Protein AF-0000000083864536 (afdb_homodimer)

pLDDT: mean 90.11, std 15.47, range [42.53, 98.94]

Solvent-accessible surface area (backbone atoms only — not comparable to full-atom values): 17588 Å² total; per-residue (Å²): 136,84,81,78,77,77,78,78,74,78,75,73,72,77,71,71,77,76,77,78,87,37,33,77,94,36,55,94,78,23,32,42,58,96,80,23,36,34,32,80,39,76,70,64,29,28,52,49,56,42,34,52,53,21,28,75,71,72,20,19,24,29,75,60,72,42,70,69,51,45,51,42,54,44,50,54,48,46,72,76,32,80,86,54,62,54,29,39,39,20,41,31,20,77,78,34,84,88,52,67,41,31,48,49,30,54,74,78,86,42,86,57,57,30,92,83,40,70,62,35,66,94,74,59,25,35,26,30,26,24,28,50,94,61,78,39,25,29,38,42,32,54,44,78,50,65,30,22,34,34,28,23,39,62,74,62,54,125,135,84,82,77,79,78,77,77,74,80,76,73,69,78,71,70,76,76,77,77,86,38,33,76,94,37,55,93,76,24,33,41,58,97,81,23,37,34,32,80,40,76,68,62,30,28,52,48,57,42,32,52,52,22,30,74,70,71,20,18,24,31,75,58,73,42,71,69,52,47,49,42,53,44,51,54,45,48,74,77,40,78,62,82,43,55,27,39,39,18,40,30,20,77,77,35,85,90,51,67,41,30,47,49,29,53,74,79,86,41,86,60,57,30,91,82,38,71,62,35,68,93,74,59,25,34,25,31,28,23,31,52,82,60,77,40,25,28,38,45,32,53,44,76,50,64,31,22,34,34,27,23,38,62,75,65,54,128

Foldseek 3Di:
DDPPPPPPPPPPPPPPPDQDWDQPPHDPQWTDDPHKTKHWFFWWAFQVVQQVVLVVVQWGFDDDADPSSLSNVLSVCCVVDVPDFKAFGQWWQVVHPPDIAGNLGDDDDDAFADVCPPPCVVVAFTTWIFTNVRVGHIYTGHRHGIGIYMIMHPDPPD/DPPPPPPPPPPPPPPPPDQDWDQPPHDPQWTDDPHKTKHWFFWWAFQVVQQVVLVVVQWGFDDDADPSSLSNVLSVCCVVDVDFFKAFGQWWQVVHPPDIAGNLGDDDDDAFADPPPPPCVVVAFTTWIFTNVRVGHIYTGHRHGIGIYMIMHDDPDD

Sequence (316 aa):
MLLFLFLFGLLLSAVFPSVKLQHGNCTNSEHSFNGRCYKYVATAMTWADAELHCVSEGTNLVSIHSLKEQNFVKALVKKFNQAERHIWIGLSDTHKQGRWMWSDGSAVYFVFWNVGEPNNAGGNEHCVHGTLSLDMKWNDLLCSQTFAFVCASHPICPMLLFLFLFGLLLSAVFPSVKLQHGNCTNSEHSFNGRCYKYVATAMTWADAELHCVSEGTNLVSIHSLKEQNFVKALVKKFNQAERHIWIGLSDTHKQGRWMWSDGSAVYFVFWNVGEPNNAGGNEHCVHGTLSLDMKWNDLLCSQTFAFVCASHPICP

Organism: Monopterus albus (NCBI:txid43700)

Radius of gyration: 24.87 Å; Cα contacts (8 Å, |Δi|>4): 608; chains: 2; bounding box: 43×69×126 Å

InterPro domains:
  IPR001304 C-type lectin-like [PF00059] (44-152)
  IPR001304 C-type lectin-like [PS50041] (33-152)
  IPR001304 C-type lectin-like [SM00034] (26-152)
  IPR016186 C-type lectin-like/link domain superfamily [G3DSA:3.10.100.10] (16-153)
  IPR016187 C-type lectin fold [SSF56436] (5-155)
  IPR050111 C-type lectin and snaclec domain-containing protein [PTHR22803] (31-151)

Secondary structure (DSSP, 8-state):
---------------------B-TTS-TT-EEETTEEEEEEEEEE-HHHHHHHHHHTT-EEPP--SHHHHHHHHHHHHHH-SS--EEEEEEE-SSSTT--EETTS-------BPTT----GGG---EEEEEGGGTTEEEEE-TTS-EEEEEEPPP---/---------------------B-TTS-TT-EEETTEEEEEEEEEE-HHHHHHHHHHTT-EEPP--SHHHHHHHHHHHHHH--S--EEEEEEE-SSSTT--EETTS-------BPTT----GGG---EEEEEGGGTTEEEEE-TTS-EEEEEEPPP---

Structure (mmCIF, N/CA/C/O backbone):
data_AF-0000000083864536-model_v1
#
loop_
_entity.id
_entity.type
_entity.pdbx_description
1 polymer 'C-type lectin domain-containing protein'
#
loop_
_atom_site.group_PDB
_atom_site.id
_atom_site.type_symbol
_atom_site.label_atom_id
_atom_site.label_alt_id
_atom_site.label_comp_id
_atom_site.label_asym_id
_atom_site.label_entity_id
_atom_site.label_seq_id
_atom_site.pdbx_PDB_ins_code
_atom_site.Cartn_x
_atom_site.Cartn_y
_atom_site.Cartn_z
_atom_site.occupancy
_atom_site.B_iso_or_equiv
_atom_site.auth_seq_id
_atom_site.auth_comp_id
_atom_site.auth_asym_id
_atom_site.auth_atom_id
_atom_site.pdbx_PDB_model_num
ATOM 1 N N . MET A 1 1 ? 13.242 35.094 63.719 1 45.34 1 MET A N 1
ATOM 2 C CA . MET A 1 1 ? 13.195 35.438 62.312 1 45.34 1 MET A CA 1
ATOM 3 C C . MET A 1 1 ? 13.539 34.25 61.438 1 45.34 1 MET A C 1
ATOM 5 O O . MET A 1 1 ? 14.695 33.812 61.375 1 45.34 1 MET A O 1
ATOM 9 N N . LEU A 1 2 ? 12.578 33.25 61.281 1 53.59 2 LEU A N 1
ATOM 10 C CA . LEU A 1 2 ? 12.672 32.031 60.5 1 53.59 2 LEU A CA 1
ATOM 11 C C . LEU A 1 2 ? 12.766 32.344 59 1 53.59 2 LEU A C 1
ATOM 13 O O . LEU A 1 2 ? 11.914 33.062 58.469 1 53.59 2 LEU A O 1
ATOM 17 N N . LEU A 1 3 ? 13.953 32.312 58.438 1 52.06 3 LEU A N 1
ATOM 18 C CA . LEU A 1 3 ? 14.25 32.438 57 1 52.06 3 LEU A CA 1
ATOM 19 C C . LEU A 1 3 ? 13.547 31.359 56.188 1 52.06 3 LEU A C 1
ATOM 21 O O . LEU A 1 3 ? 13.836 30.172 56.344 1 52.06 3 LEU A O 1
ATOM 25 N N . PHE A 1 4 ? 12.281 31.594 55.781 1 56.53 4 PHE A N 1
ATOM 26 C CA . PHE A 1 4 ? 11.633 30.719 54.812 1 56.53 4 PHE A CA 1
ATOM 27 C C . PHE A 1 4 ? 12.367 30.75 53.469 1 56.53 4 PHE A C 1
ATOM 29 O O . PHE A 1 4 ? 12.445 31.797 52.844 1 56.53 4 PHE A O 1
ATOM 36 N N . LEU A 1 5 ? 13.273 29.844 53.188 1 54.34 5 LEU A N 1
ATOM 37 C CA . LEU A 1 5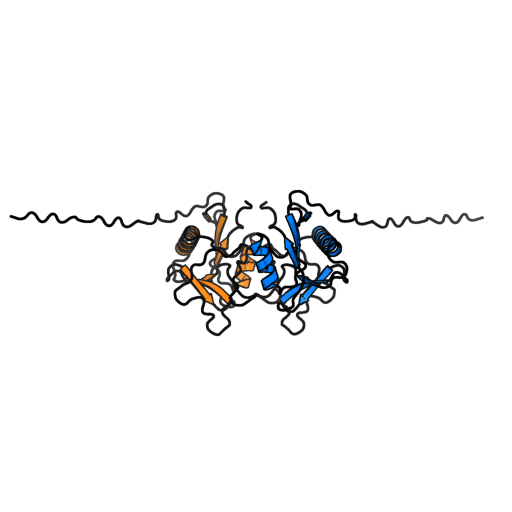 ? 13.898 29.641 51.906 1 54.34 5 LEU A CA 1
ATOM 38 C C . LEU A 1 5 ? 12.867 29.188 50.875 1 54.34 5 LEU A C 1
ATOM 40 O O . LEU A 1 5 ? 12.258 28.125 51.031 1 54.34 5 LEU A O 1
ATOM 44 N N . PHE A 1 6 ? 12.234 30.141 50.188 1 56 6 PHE A N 1
ATOM 45 C CA . PHE A 1 6 ? 11.422 29.781 49.031 1 56 6 PHE A CA 1
ATOM 46 C C . PHE A 1 6 ? 12.281 29.141 47.969 1 56 6 PHE A C 1
ATOM 48 O O . PHE A 1 6 ? 13.164 29.797 47.375 1 56 6 PHE A O 1
ATOM 55 N N . LEU A 1 7 ? 12.367 27.844 47.875 1 54.44 7 LEU A N 1
ATOM 56 C CA . LEU A 1 7 ? 12.961 27.141 46.75 1 54.44 7 LEU A CA 1
ATOM 57 C C . LEU A 1 7 ? 12.148 27.359 45.469 1 54.44 7 LEU A C 1
ATOM 59 O O . LEU A 1 7 ? 10.992 26.938 45.406 1 54.44 7 LEU A O 1
ATOM 63 N N . PHE A 1 8 ? 12.453 28.391 44.719 1 54.78 8 PHE A N 1
ATOM 64 C CA . PHE A 1 8 ? 11.898 28.516 43.375 1 54.78 8 PHE A CA 1
ATOM 65 C C . PHE A 1 8 ? 12.258 27.297 42.531 1 54.78 8 PHE A C 1
ATOM 67 O O . PHE A 1 8 ? 13.43 27.094 42.188 1 54.78 8 PHE A O 1
ATOM 74 N N . GLY A 1 9 ? 11.492 26.25 42.531 1 52.25 9 GLY A N 1
ATOM 75 C CA . GLY A 1 9 ? 11.695 25.188 41.562 1 52.25 9 GLY A CA 1
ATOM 76 C C . GLY A 1 9 ? 11.672 25.656 40.125 1 52.25 9 GLY A C 1
ATOM 77 O O . GLY A 1 9 ? 10.68 26.25 39.688 1 52.25 9 GLY A O 1
ATOM 78 N N . LEU A 1 10 ? 12.773 25.891 39.5 1 52.62 10 LEU A N 1
ATOM 79 C CA . LEU A 1 10 ? 12.906 26.109 38.062 1 52.62 10 LEU A CA 1
ATOM 80 C C . LEU A 1 10 ? 12.188 25.016 37.25 1 52.62 10 LEU A C 1
ATOM 82 O O . LEU A 1 10 ? 12.609 23.859 37.281 1 52.62 10 LEU A O 1
ATOM 86 N N . LEU A 1 11 ? 10.875 25.156 37 1 53.28 11 LEU A N 1
ATOM 87 C CA . LEU A 1 11 ? 10.258 24.281 36 1 53.28 11 LEU A CA 1
ATOM 88 C C . LEU A 1 11 ? 10.922 24.453 34.656 1 53.28 11 LEU A C 1
ATOM 90 O O . LEU A 1 11 ? 10.828 25.5 34.031 1 53.28 11 LEU A O 1
ATOM 94 N N . LEU A 1 12 ? 12.023 23.797 34.375 1 52.44 12 LEU A N 1
ATOM 95 C CA . LEU A 1 12 ? 12.555 23.688 33.031 1 52.44 12 LEU A CA 1
ATOM 96 C C . LEU A 1 12 ? 11.469 23.203 32.062 1 52.44 12 LEU A C 1
ATOM 98 O O . LEU A 1 12 ? 11.07 22.047 32.125 1 52.44 12 LEU A O 1
ATOM 102 N N . SER A 1 13 ? 10.625 24.078 31.641 1 51.72 13 SER A N 1
ATOM 103 C CA . SER A 1 13 ? 9.828 23.656 30.484 1 51.72 13 SER A CA 1
ATOM 104 C C . SER A 1 13 ? 10.703 23.094 29.375 1 51.72 13 SER A C 1
ATOM 106 O O . SER A 1 13 ? 11.633 23.766 28.906 1 51.72 13 SER A O 1
ATOM 108 N N . ALA A 1 14 ? 10.828 21.812 29.281 1 53.25 14 ALA A N 1
ATOM 109 C CA . ALA A 1 14 ? 11.461 21.234 28.109 1 53.25 14 ALA A CA 1
ATOM 110 C C . ALA A 1 14 ? 10.961 21.891 26.828 1 53.25 14 ALA A C 1
ATOM 112 O O . ALA A 1 14 ? 9.82 21.688 26.422 1 53.25 14 ALA A O 1
ATOM 113 N N . VAL A 1 15 ? 11.422 23.062 26.453 1 52.16 15 VAL A N 1
ATOM 114 C CA . VAL A 1 15 ? 11.148 23.547 25.109 1 52.16 15 VAL A CA 1
ATOM 115 C C . VAL A 1 15 ? 11.453 22.438 24.094 1 52.16 15 VAL A C 1
ATOM 117 O O . VAL A 1 15 ? 12.594 21.984 24 1 52.16 15 VAL A O 1
ATOM 120 N N . PHE A 1 16 ? 10.516 21.656 23.75 1 56.22 16 PHE A N 1
ATOM 121 C CA . PHE A 1 16 ? 10.773 20.766 22.625 1 56.22 16 PHE A CA 1
ATOM 122 C C . PHE A 1 16 ? 11.328 21.531 21.438 1 56.22 16 PHE A C 1
ATOM 124 O O . PHE A 1 16 ? 10.805 22.594 21.078 1 56.22 16 PHE A O 1
ATOM 131 N N . PRO A 1 17 ? 12.578 21.281 21.109 1 57.38 17 PRO A N 1
ATOM 132 C CA . PRO A 1 17 ? 13.18 22.031 20.016 1 57.38 17 PRO A CA 1
ATOM 133 C C . PRO A 1 17 ? 12.266 22.125 18.797 1 57.38 17 PRO A C 1
ATOM 135 O O . PRO A 1 17 ? 11.547 21.172 18.469 1 57.38 17 PRO A O 1
ATOM 138 N N . SER A 1 18 ? 11.961 23.328 18.375 1 73.38 18 SER A N 1
ATOM 139 C CA . SER A 1 18 ? 11.234 23.656 17.141 1 73.38 18 SER A CA 1
ATOM 140 C C . SER A 1 18 ? 11.789 22.875 15.953 1 73.38 18 SER A C 1
ATOM 142 O O . SER A 1 18 ? 13.008 22.734 15.82 1 73.38 18 SER A O 1
ATOM 144 N N . VAL A 1 19 ? 10.945 21.984 15.336 1 82.06 19 VAL A N 1
ATOM 145 C CA . VAL A 1 19 ? 11.328 21.219 14.156 1 82.06 19 VAL A CA 1
ATOM 146 C C . VAL A 1 19 ? 11.797 22.172 13.055 1 82.06 19 VAL A C 1
ATOM 148 O O . VAL A 1 19 ? 11.078 23.094 12.68 1 82.06 19 VAL A O 1
ATOM 151 N N . LYS A 1 20 ? 13.109 22.266 12.773 1 83.62 20 LYS A N 1
ATOM 152 C CA . LYS A 1 20 ? 13.633 23.062 11.672 1 83.62 20 LYS A CA 1
ATOM 153 C C . LYS A 1 20 ? 13.305 22.406 10.328 1 83.62 20 LYS A C 1
ATOM 155 O O . LYS A 1 20 ? 13.672 21.25 10.086 1 83.62 20 LYS A O 1
ATOM 160 N N . LEU A 1 21 ? 12.555 23.109 9.516 1 92.88 21 LEU A N 1
ATOM 161 C CA . LEU A 1 21 ? 12.242 22.641 8.164 1 92.88 21 LEU A CA 1
ATOM 162 C C . LEU A 1 21 ? 13.375 22.984 7.203 1 92.88 21 LEU A C 1
ATOM 164 O O . LEU A 1 21 ? 13.773 24.156 7.094 1 92.88 21 LEU A O 1
ATOM 168 N N . GLN A 1 22 ? 13.953 21.938 6.625 1 93.75 22 GLN A N 1
ATOM 169 C CA . GLN A 1 22 ? 15.047 22.125 5.676 1 93.75 22 GLN A CA 1
ATOM 170 C C . GLN A 1 22 ? 14.812 21.312 4.406 1 93.75 22 GLN A C 1
ATOM 172 O O . GLN A 1 22 ? 14.141 20.281 4.438 1 93.75 22 GLN A O 1
ATOM 177 N N . HIS A 1 23 ? 15.383 21.828 3.336 1 93.81 23 HIS A N 1
ATOM 178 C CA . HIS A 1 23 ? 15.219 21.125 2.072 1 93.81 23 HIS A CA 1
ATOM 179 C C . HIS A 1 23 ? 16.219 19.984 1.947 1 93.81 23 HIS A C 1
ATOM 181 O O . HIS A 1 23 ? 15.906 18.938 1.353 1 93.81 23 HIS A O 1
ATOM 187 N N . GLY A 1 24 ? 17.391 20.266 2.473 1 92.12 24 GLY A N 1
ATOM 188 C CA . GLY A 1 24 ? 18.406 19.25 2.32 1 92.12 24 GLY A CA 1
ATOM 189 C C . GLY A 1 24 ? 18.625 18.828 0.879 1 92.12 24 GLY A C 1
ATOM 190 O O . GLY A 1 24 ? 18.828 19.672 0.004 1 92.12 24 GLY A O 1
ATOM 191 N N . ASN A 1 25 ? 18.656 17.531 0.613 1 91.5 25 ASN A N 1
ATOM 192 C CA . ASN A 1 25 ? 18.906 17.016 -0.733 1 91.5 25 ASN A CA 1
ATOM 193 C C . ASN A 1 25 ? 17.609 16.875 -1.522 1 91.5 25 ASN A C 1
ATOM 195 O O . ASN A 1 25 ? 17.594 16.312 -2.613 1 91.5 25 ASN A O 1
ATOM 199 N N . CYS A 1 26 ? 16.594 17.375 -0.948 1 96.06 26 CYS A N 1
ATOM 200 C CA . CYS A 1 26 ? 15.305 17.297 -1.613 1 96.06 26 CYS A CA 1
ATOM 201 C C . CYS A 1 26 ? 15.094 18.5 -2.535 1 96.06 26 CYS A C 1
ATOM 203 O O . CYS A 1 26 ? 15.859 19.453 -2.496 1 96.06 26 CYS A O 1
ATOM 205 N N . THR A 1 27 ? 14.102 18.359 -3.396 1 94.69 27 THR A N 1
ATOM 206 C CA . THR A 1 27 ? 13.766 19.484 -4.281 1 94.69 27 THR A CA 1
ATOM 207 C C . THR A 1 27 ? 13.266 20.672 -3.477 1 94.69 27 THR A C 1
ATOM 209 O O . THR A 1 27 ? 12.945 20.547 -2.293 1 94.69 27 THR A O 1
ATOM 212 N N . ASN A 1 28 ? 13.07 21.766 -4.148 1 93.31 28 ASN A N 1
ATOM 213 C CA . ASN A 1 28 ? 12.68 23.016 -3.48 1 93.31 28 ASN A CA 1
ATOM 214 C C . ASN A 1 28 ? 11.25 22.938 -2.953 1 93.31 28 ASN A C 1
ATOM 216 O O . ASN A 1 28 ? 10.875 23.703 -2.057 1 93.31 28 ASN A O 1
ATOM 220 N N . SER A 1 29 ? 10.523 22.031 -3.486 1 94.38 29 SER A N 1
ATOM 221 C CA . SER A 1 29 ? 9.133 21.938 -3.053 1 94.38 29 SER A CA 1
ATOM 222 C C . SER A 1 29 ? 8.984 20.922 -1.926 1 94.38 29 SER A C 1
ATOM 224 O O . SER A 1 29 ? 7.879 20.703 -1.416 1 94.38 29 SER A O 1
ATOM 226 N N . GLU A 1 30 ? 10.086 20.344 -1.53 1 96.94 30 GLU A N 1
ATOM 227 C CA . GLU A 1 30 ? 10.055 19.297 -0.52 1 96.94 30 GLU A CA 1
ATOM 228 C C . GLU A 1 30 ? 10.93 19.656 0.68 1 96.94 30 GLU A C 1
ATOM 230 O O . GLU A 1 30 ? 11.797 20.516 0.582 1 96.94 30 GLU A O 1
ATOM 235 N N . HIS A 1 31 ? 10.641 19.016 1.772 1 97.62 31 HIS A N 1
ATOM 236 C CA . HIS A 1 31 ? 11.453 19.141 2.979 1 97.62 31 HIS A CA 1
ATOM 237 C C . HIS A 1 31 ? 11.977 17.781 3.432 1 97.62 31 HIS A C 1
ATOM 239 O O . HIS A 1 31 ? 11.305 16.766 3.262 1 97.62 31 HIS A O 1
ATOM 245 N N . SER A 1 32 ? 13.203 17.906 3.996 1 96.25 32 SER A N 1
ATOM 246 C CA . SER A 1 32 ? 13.914 16.672 4.332 1 96.25 32 SER A CA 1
ATOM 247 C C . SER A 1 32 ? 13.789 16.359 5.82 1 96.25 32 SER A C 1
ATOM 249 O O . SER A 1 32 ? 13.836 17.25 6.66 1 96.25 32 SER A O 1
ATOM 251 N N . PHE A 1 33 ? 13.547 15.023 6.113 1 95.44 33 PHE A N 1
ATOM 252 C CA . PHE A 1 33 ? 13.578 14.508 7.48 1 95.44 33 PHE A CA 1
ATOM 253 C C . PHE A 1 33 ? 14.078 13.07 7.504 1 95.44 33 PHE A C 1
ATOM 255 O O . PHE A 1 33 ? 13.445 12.18 6.93 1 95.44 33 PHE A O 1
ATOM 262 N N . ASN A 1 34 ? 15.172 12.828 8.102 1 92.94 34 ASN A N 1
ATOM 263 C CA . ASN A 1 34 ? 15.758 11.508 8.297 1 92.94 34 ASN A CA 1
ATOM 264 C C . ASN A 1 34 ? 15.867 10.742 6.98 1 92.94 34 ASN A C 1
ATOM 266 O O . ASN A 1 34 ? 15.453 9.586 6.895 1 92.94 34 ASN A O 1
ATOM 270 N N . GLY A 1 35 ? 16.312 11.43 5.969 1 91.75 35 GLY A N 1
ATOM 271 C CA . GLY A 1 35 ? 16.656 10.781 4.711 1 91.75 35 GLY A CA 1
ATOM 272 C C . GLY A 1 35 ? 15.469 10.664 3.766 1 91.75 35 GLY A C 1
ATOM 273 O O . GLY A 1 35 ? 15.586 10.102 2.676 1 91.75 35 GLY A O 1
ATOM 274 N N . ARG A 1 36 ? 14.336 11.164 4.164 1 95.31 36 ARG A N 1
ATOM 275 C CA . ARG A 1 36 ? 13.141 11.156 3.328 1 95.31 36 ARG A CA 1
ATOM 276 C C . ARG A 1 36 ? 12.742 12.57 2.934 1 95.31 36 ARG A C 1
ATOM 278 O O . ARG A 1 36 ? 13.047 13.531 3.645 1 95.31 36 ARG A O 1
ATOM 285 N N . CYS A 1 37 ? 12.094 12.703 1.819 1 97.19 37 CYS A N 1
ATOM 286 C CA . CYS A 1 37 ? 11.578 13.984 1.34 1 97.19 37 CYS A CA 1
ATOM 287 C C . CYS A 1 37 ? 10.062 14.031 1.446 1 97.19 37 CYS A C 1
ATOM 289 O O . CYS A 1 37 ? 9.375 13.07 1.084 1 97.19 37 CYS A O 1
ATOM 291 N N . TYR A 1 38 ? 9.57 15.117 1.934 1 97.88 38 TYR A N 1
ATOM 292 C CA . TYR A 1 38 ? 8.156 15.312 2.225 1 97.88 38 TYR A CA 1
ATOM 293 C C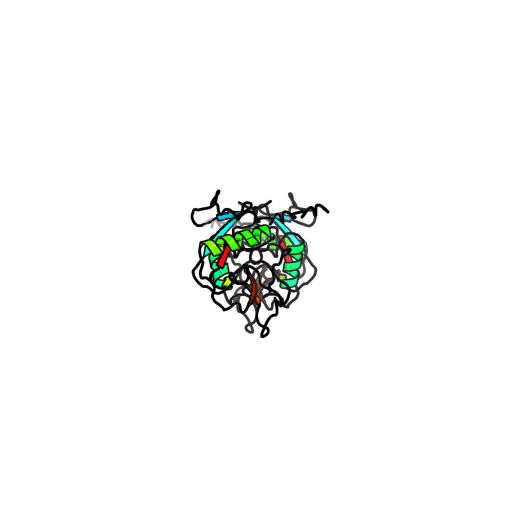 . TYR A 1 38 ? 7.609 16.516 1.473 1 97.88 38 TYR A C 1
ATOM 295 O O . TYR A 1 38 ? 8.281 17.547 1.369 1 97.88 38 TYR A O 1
ATOM 303 N N . LYS A 1 39 ? 6.434 16.375 0.941 1 97.94 39 LYS A N 1
ATOM 304 C CA . LYS A 1 39 ? 5.797 17.453 0.19 1 97.94 39 LYS A CA 1
ATOM 305 C C . LYS A 1 39 ? 4.344 17.641 0.623 1 97.94 39 LYS A C 1
ATOM 307 O O . LYS A 1 39 ? 3.568 16.672 0.643 1 97.94 39 LYS A O 1
ATOM 312 N N . TYR A 1 40 ? 4.023 18.844 0.998 1 96.69 40 TYR A N 1
ATOM 313 C CA . TYR A 1 40 ? 2.635 19.219 1.238 1 96.69 40 TYR A CA 1
ATOM 314 C C . TYR A 1 40 ? 1.926 19.547 -0.068 1 96.69 40 TYR A C 1
ATOM 316 O O . TYR A 1 40 ? 2.459 20.297 -0.902 1 96.69 40 TYR A O 1
ATOM 324 N N . VAL A 1 41 ? 0.771 18.969 -0.252 1 97.25 41 VAL A N 1
ATOM 325 C CA . VAL A 1 41 ? -0.039 19.266 -1.43 1 97.25 41 VAL A CA 1
ATOM 326 C C . VAL A 1 41 ? -1.38 19.859 -0.999 1 97.25 41 VAL A C 1
ATOM 328 O O . VAL A 1 41 ? -2.184 19.188 -0.35 1 97.25 41 VAL A O 1
ATOM 331 N N . ALA A 1 42 ? -1.667 21.031 -1.426 1 95.31 42 ALA A N 1
ATOM 332 C CA . ALA A 1 42 ? -2.809 21.797 -0.941 1 95.31 42 ALA A CA 1
ATOM 333 C C . ALA A 1 42 ? -4.098 21.359 -1.637 1 95.31 42 ALA A C 1
ATOM 335 O O . ALA A 1 42 ? -5.191 21.562 -1.104 1 95.31 42 ALA A O 1
ATOM 336 N N . THR A 1 43 ? -3.967 20.875 -2.891 1 96.5 43 THR A N 1
ATOM 337 C CA . THR A 1 43 ? -5.152 20.5 -3.652 1 96.5 43 THR A CA 1
ATOM 338 C C . THR A 1 43 ? -5.918 19.375 -2.947 1 96.5 43 THR A C 1
ATOM 340 O O . THR A 1 43 ? -5.348 18.344 -2.625 1 96.5 43 THR A O 1
ATOM 343 N N . ALA A 1 44 ? -7.188 19.625 -2.709 1 97.06 44 ALA A N 1
ATOM 344 C CA . ALA A 1 44 ? -8.008 18.625 -2.025 1 97.06 44 ALA A CA 1
ATOM 345 C C . ALA A 1 44 ? -8.352 17.469 -2.955 1 97.06 44 ALA A C 1
ATOM 347 O O . ALA A 1 44 ? -8.82 17.672 -4.074 1 97.06 44 ALA A O 1
ATOM 348 N N . MET A 1 45 ? -8.102 16.266 -2.516 1 98.56 45 MET A N 1
ATOM 349 C CA . MET A 1 45 ? -8.398 15.039 -3.258 1 98.56 45 MET A CA 1
ATOM 350 C C . MET A 1 45 ? -8.945 13.961 -2.33 1 98.56 45 MET A C 1
ATOM 352 O O . MET A 1 45 ? -8.82 14.062 -1.108 1 98.56 45 MET A O 1
ATOM 356 N N . THR A 1 46 ? -9.656 12.953 -2.912 1 98.88 46 THR A N 1
ATOM 357 C CA . THR A 1 46 ? -9.969 11.758 -2.135 1 98.88 46 THR A CA 1
ATOM 358 C C . THR A 1 46 ? -8.688 11.039 -1.706 1 98.88 46 THR A C 1
ATOM 360 O O . THR A 1 46 ? -7.605 11.32 -2.229 1 98.88 46 THR A O 1
ATOM 363 N N . TRP A 1 47 ? -8.836 10.18 -0.79 1 98.94 47 TRP A N 1
ATOM 364 C CA . TRP A 1 47 ? -7.664 9.438 -0.333 1 98.94 47 TRP A CA 1
ATOM 365 C C . TRP A 1 47 ? -6.977 8.734 -1.497 1 98.94 47 TRP A C 1
ATOM 367 O O . TRP A 1 47 ? -5.758 8.82 -1.652 1 98.94 47 TRP A O 1
ATOM 377 N N . ALA A 1 48 ? -7.805 8.023 -2.297 1 98.94 48 ALA A N 1
ATOM 378 C CA . ALA A 1 48 ? -7.254 7.266 -3.418 1 98.94 48 ALA A CA 1
ATOM 379 C C . ALA A 1 48 ? -6.57 8.188 -4.422 1 98.94 48 ALA A C 1
ATOM 381 O O . ALA A 1 48 ? -5.457 7.91 -4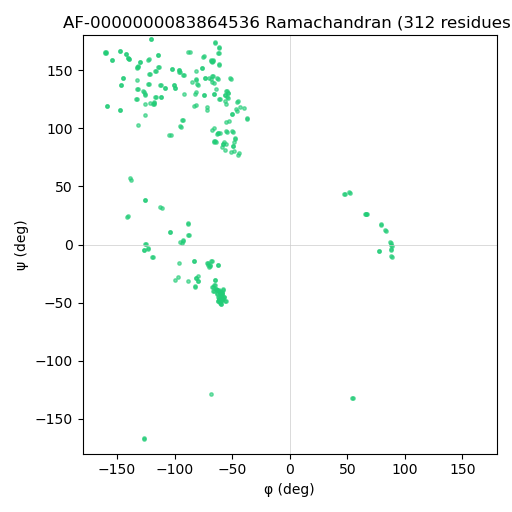.875 1 98.94 48 ALA A O 1
ATOM 382 N N . ASP A 1 49 ? -7.215 9.242 -4.773 1 98.94 49 ASP A N 1
ATOM 383 C CA . ASP A 1 49 ? -6.637 10.18 -5.734 1 98.94 49 ASP A CA 1
ATOM 384 C C . ASP A 1 49 ? -5.363 10.82 -5.18 1 98.94 49 ASP A C 1
ATOM 386 O O . ASP A 1 49 ? -4.422 11.078 -5.926 1 98.94 49 ASP A O 1
ATOM 390 N N . ALA A 1 50 ? -5.375 11.117 -3.889 1 98.94 50 ALA A N 1
ATOM 391 C CA . ALA A 1 50 ? -4.184 11.656 -3.24 1 98.94 50 ALA A CA 1
ATOM 392 C C . ALA A 1 50 ? -3.021 10.672 -3.318 1 98.94 50 ALA A C 1
ATOM 394 O O . ALA A 1 50 ? -1.9 11.047 -3.666 1 98.94 50 ALA A O 1
ATOM 395 N N . GLU A 1 51 ? -3.299 9.406 -2.979 1 98.94 51 GLU A N 1
ATOM 396 C CA . GLU A 1 51 ? -2.26 8.391 -3.09 1 98.94 51 GLU A CA 1
ATOM 397 C C . GLU A 1 51 ? -1.736 8.289 -4.52 1 98.94 51 GLU A C 1
ATOM 399 O O . GLU A 1 51 ? -0.524 8.25 -4.742 1 98.94 51 GLU A O 1
ATOM 404 N N . LEU A 1 52 ? -2.594 8.258 -5.461 1 98.88 52 LEU A N 1
ATOM 405 C CA . LEU A 1 52 ? -2.18 8.117 -6.855 1 98.88 52 LEU A CA 1
ATOM 406 C C . LEU A 1 52 ? -1.394 9.344 -7.316 1 98.88 52 LEU A C 1
ATOM 408 O O . LEU A 1 52 ? -0.475 9.227 -8.133 1 98.88 52 LEU A O 1
ATOM 412 N N . HIS A 1 53 ? -1.78 10.523 -6.805 1 98.88 53 HIS A N 1
ATOM 413 C CA . HIS A 1 53 ? -0.977 11.719 -7.062 1 98.88 53 HIS A CA 1
ATOM 414 C C . HIS A 1 53 ? 0.445 11.547 -6.539 1 98.88 53 HIS A C 1
ATOM 416 O O . HIS A 1 53 ? 1.412 11.781 -7.266 1 98.88 53 HIS A O 1
ATOM 422 N N . CYS A 1 54 ? 0.586 11.148 -5.297 1 98.75 54 CYS A N 1
ATOM 423 C CA . CYS A 1 54 ? 1.906 10.945 -4.711 1 98.75 54 CYS A CA 1
ATOM 424 C C . CYS A 1 54 ? 2.697 9.906 -5.492 1 98.75 54 CYS A C 1
ATOM 426 O O . CYS A 1 54 ? 3.877 10.109 -5.785 1 98.75 54 CYS A O 1
ATOM 428 N N . VAL A 1 55 ? 2.039 8.836 -5.867 1 98.31 55 VAL A N 1
ATOM 429 C CA . VAL A 1 55 ? 2.689 7.77 -6.617 1 98.31 55 VAL A CA 1
ATOM 430 C C . VAL A 1 55 ? 3.201 8.312 -7.949 1 98.31 55 VAL A C 1
ATOM 432 O O . VAL A 1 55 ? 4.289 7.941 -8.398 1 98.31 55 VAL A O 1
ATOM 435 N N . SER A 1 56 ? 2.455 9.164 -8.594 1 98 56 SER A N 1
ATOM 436 C CA . SER A 1 56 ? 2.857 9.742 -9.875 1 98 56 SER A CA 1
ATOM 437 C C . SER A 1 56 ? 4.137 10.562 -9.734 1 98 56 SER A C 1
ATOM 439 O O . SER A 1 56 ? 4.828 10.82 -10.719 1 98 56 SER A O 1
ATOM 441 N N . GLU A 1 57 ? 4.488 10.93 -8.516 1 96.81 57 GLU A N 1
ATOM 442 C CA . GLU A 1 57 ? 5.699 11.695 -8.25 1 96.81 57 GLU A CA 1
ATOM 443 C C . GLU A 1 57 ? 6.793 10.812 -7.652 1 96.81 57 GLU A C 1
ATOM 445 O O . GLU A 1 57 ? 7.789 11.312 -7.133 1 96.81 57 GLU A O 1
ATOM 450 N N . GLY A 1 58 ? 6.613 9.531 -7.656 1 95.12 58 GLY A N 1
ATOM 451 C CA . GLY A 1 58 ? 7.602 8.594 -7.141 1 95.12 58 GLY A CA 1
ATOM 452 C C . GLY A 1 58 ? 7.586 8.492 -5.625 1 95.12 58 GLY A C 1
ATOM 453 O O . GLY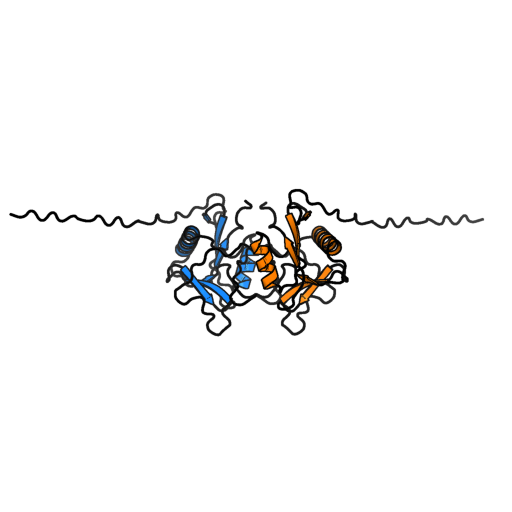 A 1 58 ? 8.594 8.133 -5.012 1 95.12 58 GLY A O 1
ATOM 454 N N . THR A 1 59 ? 6.508 8.945 -5.051 1 97.25 59 THR A N 1
ATOM 455 C CA . THR A 1 59 ? 6.336 8.93 -3.604 1 97.25 59 THR A CA 1
ATOM 456 C C . THR A 1 59 ? 5.023 8.242 -3.225 1 97.25 59 THR A C 1
ATOM 458 O O . THR A 1 59 ? 4.438 7.523 -4.031 1 97.25 59 THR A O 1
ATOM 461 N N . ASN A 1 60 ? 4.574 8.375 -1.958 1 98.38 60 ASN A N 1
ATOM 462 C CA . ASN A 1 60 ? 3.293 7.934 -1.422 1 98.38 60 ASN A CA 1
ATOM 463 C C . ASN A 1 60 ? 2.734 8.922 -0.406 1 98.38 60 ASN A C 1
ATOM 465 O O . ASN A 1 60 ? 3.441 9.836 0.032 1 98.38 60 ASN A O 1
ATOM 469 N N . LEU A 1 61 ? 1.417 8.727 -0.147 1 98.81 61 LEU A N 1
ATOM 470 C CA . LEU A 1 61 ? 0.962 9.391 1.073 1 98.81 61 LEU A CA 1
ATOM 471 C C . LEU A 1 61 ? 1.855 9.023 2.254 1 98.81 61 LEU A C 1
ATOM 473 O O . LEU A 1 61 ? 2.277 7.871 2.385 1 98.81 61 LEU A O 1
ATOM 477 N N . VAL A 1 62 ? 2.088 9.969 3.113 1 98.62 62 VAL A N 1
ATOM 478 C CA . VAL A 1 62 ? 3.131 9.859 4.129 1 98.62 62 VAL A CA 1
ATOM 479 C C . VAL A 1 62 ? 2.771 8.75 5.117 1 98.62 62 VAL A C 1
ATOM 481 O O . VAL A 1 62 ? 1.626 8.656 5.566 1 98.62 62 VAL A O 1
ATOM 484 N N . SER A 1 63 ? 3.719 7.875 5.332 1 98.5 63 SER A N 1
ATOM 485 C CA . SER A 1 63 ? 3.719 7.016 6.512 1 98.5 63 SER A CA 1
ATOM 486 C C . SER A 1 63 ? 4.512 7.641 7.652 1 98.5 63 SER A C 1
ATOM 488 O O . SER A 1 63 ? 5.457 8.398 7.418 1 98.5 63 SER A O 1
ATOM 490 N N . ILE A 1 64 ? 4.086 7.41 8.836 1 98.38 64 ILE A N 1
ATOM 491 C CA . ILE A 1 64 ? 4.691 8.023 10.016 1 98.38 64 ILE A CA 1
ATOM 492 C C . ILE A 1 64 ? 5.098 6.934 11.008 1 98.38 64 ILE A C 1
ATOM 494 O O . ILE A 1 64 ? 4.27 6.113 11.414 1 98.38 64 ILE A O 1
ATOM 498 N N . HIS A 1 65 ? 6.363 7.012 11.445 1 97.5 65 HIS A N 1
ATOM 499 C CA . HIS A 1 65 ? 6.898 5.844 12.141 1 97.5 65 HIS A CA 1
ATOM 500 C C . HIS A 1 65 ? 7.43 6.219 13.523 1 97.5 65 HIS A C 1
ATOM 502 O O . HIS A 1 65 ? 7.961 5.367 14.234 1 97.5 65 HIS A O 1
ATOM 508 N N . SER A 1 66 ? 7.348 7.449 13.898 1 97.62 66 SER A N 1
ATOM 509 C CA . SER A 1 66 ? 7.789 7.898 15.211 1 97.62 66 SER A CA 1
ATOM 510 C C . SER A 1 66 ? 7.152 9.234 15.586 1 97.62 66 SER A C 1
ATOM 512 O O . SER A 1 66 ? 6.574 9.914 14.727 1 97.62 66 SER A O 1
ATOM 514 N N . LEU A 1 67 ? 7.262 9.531 16.891 1 97.81 67 LEU A N 1
ATOM 515 C CA . LEU A 1 67 ? 6.762 10.82 17.359 1 97.81 67 LEU A CA 1
ATOM 516 C C . LEU A 1 67 ? 7.539 11.961 16.719 1 97.81 67 LEU A C 1
ATOM 518 O O . LEU A 1 67 ? 6.965 13 16.391 1 97.81 67 LEU A O 1
ATOM 522 N N . LYS A 1 68 ? 8.836 11.812 16.562 1 97.25 68 LYS A N 1
ATOM 523 C CA . LYS A 1 68 ? 9.648 12.836 15.914 1 97.25 68 LYS A CA 1
ATOM 524 C C . LYS A 1 68 ? 9.172 13.086 14.484 1 97.25 68 LYS A C 1
ATOM 526 O O . LYS A 1 68 ? 9.062 14.242 14.055 1 97.25 68 LYS A O 1
ATOM 531 N N . GLU A 1 69 ? 8.891 12 13.789 1 97.19 69 GLU A N 1
ATOM 532 C CA . GLU A 1 69 ? 8.383 12.125 12.422 1 97.19 69 GLU A CA 1
ATOM 533 C C . GLU A 1 69 ? 7 12.773 12.406 1 97.19 69 GLU A C 1
ATOM 535 O O . GLU A 1 69 ? 6.707 13.594 11.531 1 97.19 69 GLU A O 1
ATOM 540 N N . GLN A 1 70 ? 6.164 12.406 13.352 1 98 70 GLN A N 1
ATOM 541 C CA . GLN A 1 70 ? 4.848 13.016 13.508 1 98 70 GLN A CA 1
ATOM 542 C C . GLN A 1 70 ? 4.957 14.523 13.703 1 98 70 GLN A C 1
ATOM 544 O O . GLN A 1 70 ? 4.234 15.297 13.062 1 98 70 GLN A O 1
ATOM 549 N N . ASN A 1 71 ? 5.848 14.953 14.531 1 97.19 71 ASN A N 1
ATOM 550 C CA . ASN A 1 71 ? 6.055 16.375 14.797 1 97.19 71 ASN A CA 1
ATOM 551 C C . ASN A 1 71 ? 6.594 17.109 13.57 1 97.19 71 ASN A C 1
ATOM 553 O O . ASN A 1 71 ? 6.223 18.25 13.312 1 97.19 71 ASN A O 1
ATOM 557 N N . PHE A 1 72 ? 7.441 16.422 12.852 1 97.38 72 PHE A N 1
ATOM 558 C CA . PHE A 1 72 ? 7.957 17.016 11.625 1 97.38 72 PHE A CA 1
ATOM 559 C C . PHE A 1 72 ? 6.824 17.266 10.625 1 97.38 72 PHE A C 1
ATOM 561 O O . PHE A 1 72 ? 6.727 18.344 10.055 1 97.38 72 PHE A O 1
ATOM 568 N N . VAL A 1 73 ? 5.957 16.188 10.414 1 97.12 73 VAL A N 1
ATOM 569 C CA . VAL A 1 73 ? 4.844 16.312 9.477 1 97.12 73 VAL A CA 1
ATOM 570 C C . VAL A 1 73 ? 3.91 17.438 9.922 1 97.12 73 VAL A C 1
ATOM 572 O O . VAL A 1 73 ? 3.443 18.219 9.102 1 97.12 73 VAL A O 1
ATOM 575 N N . LYS A 1 74 ? 3.648 17.531 11.211 1 95.94 74 LYS A N 1
ATOM 576 C CA . LYS A 1 74 ? 2.824 18.609 11.75 1 95.94 74 LYS A CA 1
ATOM 577 C C . LYS A 1 74 ? 3.426 19.984 11.43 1 95.94 74 LYS A C 1
ATOM 579 O O . LYS A 1 74 ? 2.719 20.891 10.984 1 95.94 74 LYS A O 1
ATOM 584 N N . ALA A 1 75 ? 4.699 20.109 11.68 1 95.25 75 ALA A N 1
ATOM 585 C CA . ALA A 1 75 ? 5.379 21.375 11.398 1 95.25 75 ALA A CA 1
ATOM 586 C C . ALA A 1 75 ? 5.301 21.734 9.922 1 95.25 75 ALA A C 1
ATOM 588 O O . ALA A 1 75 ? 5.105 22.891 9.562 1 95.25 75 ALA A O 1
ATOM 589 N N . LEU A 1 76 ? 5.461 20.766 9.086 1 95.69 76 LEU A N 1
ATOM 590 C CA . LEU A 1 76 ? 5.383 20.953 7.641 1 95.69 76 LEU A CA 1
ATOM 591 C C . LEU A 1 76 ? 4.008 21.469 7.234 1 95.69 76 LEU A C 1
ATOM 593 O O . LEU A 1 76 ? 3.902 22.453 6.492 1 95.69 76 LEU A O 1
ATOM 597 N N . VAL A 1 77 ? 3.008 20.781 7.73 1 95.56 77 VAL A N 1
ATOM 598 C CA . VAL A 1 77 ? 1.64 21.172 7.391 1 95.56 77 VAL A CA 1
ATOM 599 C C . VAL A 1 77 ? 1.359 22.578 7.891 1 95.56 77 VAL A C 1
ATOM 601 O O . VAL A 1 77 ? 0.751 23.391 7.184 1 95.56 77 VAL A O 1
ATOM 604 N N . LYS A 1 78 ? 1.752 22.859 9.117 1 92.88 78 LYS A N 1
ATOM 605 C CA . LYS A 1 78 ? 1.542 24.172 9.711 1 92.88 78 LYS A CA 1
ATOM 606 C C . LYS A 1 78 ? 2.193 25.266 8.867 1 92.88 78 LYS A C 1
ATOM 608 O O . LYS A 1 78 ? 1.653 26.375 8.742 1 92.88 78 LYS A O 1
ATOM 613 N N . LYS A 1 79 ? 3.338 25 8.336 1 91.56 79 LYS A N 1
ATOM 614 C CA . LYS A 1 79 ? 4.062 25.969 7.516 1 91.56 79 LYS A CA 1
ATOM 615 C C . LYS A 1 79 ? 3.234 26.391 6.305 1 91.56 79 LYS A C 1
ATOM 617 O O . LYS A 1 79 ? 3.244 27.562 5.918 1 91.56 79 LYS A O 1
ATOM 622 N N . PHE A 1 80 ? 2.572 25.484 5.668 1 89 80 PHE A N 1
ATOM 623 C CA . PHE A 1 80 ? 1.906 25.766 4.402 1 89 80 PHE A CA 1
ATOM 624 C C . PHE A 1 80 ? 0.432 26.078 4.621 1 89 80 PHE A C 1
ATOM 626 O O . PHE A 1 80 ? -0.23 26.625 3.732 1 89 80 PHE A O 1
ATOM 633 N N . ASN A 1 81 ? -0.039 25.547 5.609 1 72.19 81 ASN A N 1
ATOM 634 C CA . ASN A 1 81 ? -1.467 25.719 5.848 1 72.19 81 ASN A CA 1
ATOM 635 C C . ASN A 1 81 ? -1.747 26.141 7.289 1 72.19 81 ASN A C 1
ATOM 637 O O . ASN A 1 81 ? -1.68 25.312 8.203 1 72.19 81 ASN A O 1
ATOM 641 N N . GLN A 1 82 ? -2.021 27.422 7.449 1 65 82 GLN A N 1
ATOM 642 C CA . GLN A 1 82 ? -2.281 27.875 8.812 1 65 82 GLN A CA 1
ATOM 643 C C . GLN A 1 82 ? -3.758 27.734 9.172 1 65 82 GLN A C 1
ATOM 645 O O . GLN A 1 82 ? -4.113 27.672 10.352 1 65 82 GLN A O 1
ATOM 650 N N . ALA A 1 83 ? -4.352 27.891 8.195 1 60.88 83 ALA A N 1
ATOM 651 C CA . ALA A 1 83 ? -5.777 27.875 8.5 1 60.88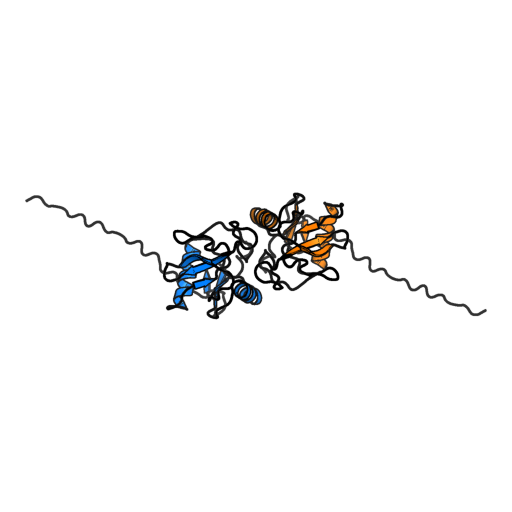 83 ALA A CA 1
ATOM 652 C C . ALA A 1 83 ? -6.301 26.453 8.648 1 60.88 83 ALA A C 1
ATOM 654 O O . ALA A 1 83 ? -7.324 26.219 9.297 1 60.88 83 ALA A O 1
ATOM 655 N N . GLU A 1 84 ? -5.441 25.641 7.848 1 58.28 84 GLU A N 1
ATOM 656 C CA . GLU A 1 84 ? -6.094 24.453 7.277 1 58.28 84 GLU A CA 1
ATOM 657 C C . GLU A 1 84 ? -6.16 23.312 8.289 1 58.28 84 GLU A C 1
ATOM 659 O O . GLU A 1 84 ? -5.312 23.219 9.18 1 58.28 84 GLU A O 1
ATOM 664 N N . ARG A 1 85 ? -7.27 22.453 8.148 1 80.56 85 ARG A N 1
ATOM 665 C CA . ARG A 1 85 ? -8.25 21.406 8.422 1 80.56 85 ARG A CA 1
ATOM 666 C C . ARG A 1 85 ? -7.621 20.031 8.344 1 80.56 85 ARG A C 1
ATOM 668 O O . ARG A 1 85 ? -6.457 19.844 8.711 1 80.56 85 ARG A O 1
ATOM 675 N N . HIS A 1 86 ? -8.07 19.172 7.707 1 94.94 86 HIS A N 1
ATOM 676 C CA . HIS A 1 86 ? -7.867 17.734 7.613 1 94.94 86 HIS A CA 1
ATOM 677 C C . HIS A 1 86 ? -6.812 17.391 6.559 1 94.94 86 HIS A C 1
ATOM 679 O O . HIS A 1 86 ? -6.777 18.016 5.492 1 94.94 86 HIS A O 1
ATOM 685 N N . ILE A 1 87 ? -5.867 16.578 6.961 1 97.38 87 ILE A N 1
ATOM 686 C CA . ILE A 1 87 ? -4.758 16.172 6.102 1 97.38 87 ILE A CA 1
ATOM 687 C C . ILE A 1 87 ? -4.746 14.656 5.953 1 97.38 87 ILE A C 1
ATOM 689 O O . ILE A 1 87 ? -4.633 13.93 6.945 1 97.38 87 ILE A O 1
ATOM 693 N N . TRP A 1 88 ? -4.84 14.203 4.602 1 98.69 88 TRP A N 1
ATOM 694 C CA . TRP A 1 88 ? -4.684 12.758 4.41 1 98.69 88 TRP A CA 1
ATOM 695 C C . TRP A 1 88 ? -3.262 12.32 4.734 1 98.69 88 TRP A C 1
ATOM 697 O O . TRP A 1 88 ? -2.297 12.992 4.359 1 98.69 88 TRP A O 1
ATOM 707 N N . ILE A 1 89 ? -3.129 11.18 5.391 1 98.88 89 ILE A N 1
ATOM 708 C CA . ILE A 1 89 ? -1.894 10.406 5.484 1 98.88 89 ILE A CA 1
ATOM 709 C C . ILE A 1 89 ? -2.111 9.016 4.902 1 98.88 89 ILE A C 1
ATOM 711 O O . ILE A 1 89 ? -3.227 8.664 4.512 1 98.88 89 ILE A O 1
ATOM 715 N N . GLY A 1 90 ? -1.118 8.219 4.84 1 98.94 90 GLY A N 1
ATOM 716 C CA . GLY A 1 90 ? -1.145 7.047 3.986 1 98.94 90 GLY A CA 1
ATOM 717 C C . GLY A 1 90 ? -1.73 5.824 4.672 1 98.94 90 GLY A C 1
ATOM 718 O O . GLY A 1 90 ? -1.547 4.699 4.207 1 98.94 90 GLY A O 1
ATOM 719 N N . LEU A 1 91 ? -2.449 5.953 5.727 1 98.94 91 LEU A N 1
ATOM 720 C CA . LEU A 1 91 ? -2.938 4.824 6.512 1 98.94 91 LEU A CA 1
ATOM 721 C C . LEU A 1 91 ? -4.391 4.516 6.172 1 98.94 91 LEU A C 1
ATOM 723 O O . LEU A 1 91 ? -5.211 5.426 6.047 1 98.94 91 LEU A O 1
ATOM 727 N N . SER A 1 92 ? -4.711 3.227 5.973 1 98.94 92 SER A N 1
ATOM 728 C CA . SER A 1 92 ? -6.086 2.797 5.742 1 98.94 92 SER A CA 1
ATOM 729 C C . SER A 1 92 ? -6.289 1.346 6.168 1 98.94 92 SER A C 1
ATOM 731 O O . SER A 1 92 ? -5.32 0.602 6.34 1 98.94 92 SER A O 1
ATOM 733 N N . ASP A 1 93 ? -7.535 0.983 6.418 1 98.81 93 ASP A N 1
ATOM 734 C CA . ASP A 1 93 ? -7.863 -0.413 6.688 1 98.81 93 ASP A CA 1
ATOM 735 C C . ASP A 1 93 ? -8.961 -0.911 5.754 1 98.81 93 ASP A C 1
ATOM 737 O O . ASP A 1 93 ? -9.828 -1.689 6.16 1 98.81 93 ASP A O 1
ATOM 741 N N . THR A 1 94 ? -8.883 -0.469 4.527 1 98.06 94 THR A N 1
ATOM 742 C CA . THR A 1 94 ? -9.898 -0.778 3.52 1 98.06 94 THR A CA 1
ATOM 743 C C . THR A 1 94 ? -9.914 -2.273 3.213 1 98.06 94 THR A C 1
ATOM 745 O O . THR A 1 94 ? -10.953 -2.826 2.855 1 98.06 94 THR A O 1
ATOM 748 N N . HIS A 1 95 ? -8.797 -2.924 3.33 1 98.31 95 HIS A N 1
ATOM 749 C CA . HIS A 1 95 ? -8.703 -4.328 2.949 1 98.31 95 HIS A CA 1
ATOM 750 C C . HIS A 1 95 ? -9.273 -5.234 4.035 1 98.31 95 HIS A C 1
ATOM 752 O O . HIS A 1 95 ? -9.773 -6.32 3.742 1 98.31 95 HIS A O 1
ATOM 758 N N . LYS A 1 96 ? -9.148 -4.816 5.242 1 98 96 LYS A N 1
ATOM 759 C CA . LYS A 1 96 ? -9.648 -5.539 6.41 1 98 96 LYS A CA 1
ATOM 760 C C . LYS A 1 96 ? -9.828 -4.602 7.602 1 98 96 LYS A C 1
ATOM 762 O O . LYS A 1 96 ? -8.852 -4.055 8.125 1 98 96 LYS A O 1
ATOM 767 N N . GLN A 1 97 ? -11.086 -4.551 8.023 1 98 97 GLN A N 1
ATOM 768 C CA . GLN A 1 97 ? -11.406 -3.639 9.117 1 9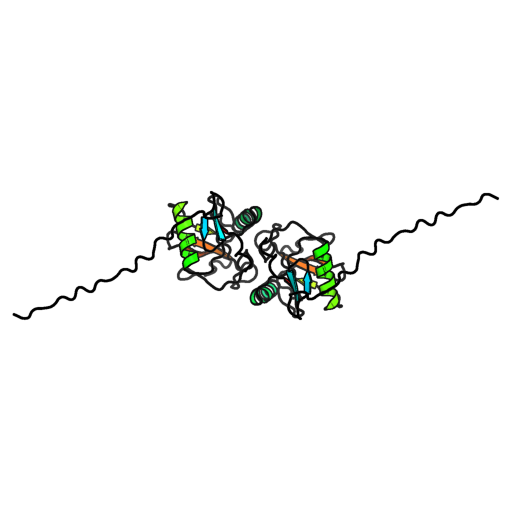8 97 GLN A CA 1
ATOM 769 C C . GLN A 1 97 ? -10.508 -3.889 10.328 1 98 97 GLN A C 1
ATOM 771 O O . GLN A 1 97 ? -10.391 -5.023 10.797 1 98 97 GLN A O 1
ATOM 776 N N . GLY A 1 98 ? -9.859 -2.83 10.805 1 98.12 98 GLY A N 1
ATOM 777 C CA . GLY A 1 98 ? -9.039 -2.9 12 1 98.12 98 GLY A CA 1
ATOM 778 C C . GLY A 1 98 ? -7.602 -3.301 11.719 1 98.12 98 GLY A C 1
ATOM 779 O O . GLY A 1 98 ? -6.742 -3.213 12.594 1 98.12 98 GLY A O 1
ATOM 780 N N . ARG A 1 99 ? -7.34 -3.715 10.516 1 98.56 99 ARG A N 1
ATOM 781 C CA . ARG A 1 99 ? -5.98 -4.055 10.109 1 98.56 99 ARG A CA 1
ATOM 782 C C . ARG A 1 99 ? -5.387 -2.963 9.227 1 98.56 99 ARG A C 1
ATOM 784 O O . ARG A 1 99 ? -5.5 -3.018 7.996 1 98.56 99 ARG A O 1
ATOM 791 N N . TRP A 1 100 ? -4.703 -2.107 9.898 1 98.88 100 TRP A N 1
ATOM 792 C CA . TRP A 1 100 ? -4.23 -0.88 9.266 1 98.88 100 TRP A CA 1
ATOM 793 C C . TRP A 1 100 ? -2.979 -1.144 8.43 1 98.88 100 TRP A C 1
ATOM 795 O O . TRP A 1 100 ? -2.092 -1.89 8.852 1 98.88 100 TRP A O 1
ATOM 805 N N . MET A 1 101 ? -2.932 -0.548 7.246 1 98.88 101 MET A N 1
ATOM 806 C CA . MET A 1 101 ? -1.803 -0.674 6.328 1 98.88 101 MET A CA 1
ATOM 807 C C . MET A 1 101 ? -1.372 0.691 5.805 1 98.88 101 MET A C 1
ATOM 809 O O . MET A 1 101 ? -2.215 1.525 5.469 1 98.88 101 MET A O 1
ATOM 813 N N . TRP A 1 102 ? -0.044 0.915 5.836 1 98.62 102 TRP A N 1
ATOM 814 C CA . TRP A 1 102 ? 0.485 2.074 5.125 1 98.62 102 TRP A CA 1
ATOM 815 C C . TRP A 1 102 ? 0.458 1.848 3.617 1 98.62 102 TRP A C 1
ATOM 817 O O . TRP A 1 102 ? 0.783 0.758 3.141 1 98.62 102 TRP A O 1
ATOM 827 N N . SER A 1 103 ? 0.167 2.91 2.871 1 98.44 103 SER A N 1
ATOM 828 C CA . SER A 1 103 ? 0.079 2.803 1.418 1 98.44 103 SER A CA 1
ATOM 829 C C . SER A 1 103 ? 1.457 2.609 0.794 1 98.44 103 SER A C 1
ATOM 831 O O . SER A 1 103 ? 1.568 2.219 -0.369 1 98.44 103 SER A O 1
ATOM 833 N N . ASP A 1 104 ? 2.521 2.896 1.561 1 97.31 104 ASP A N 1
ATOM 834 C CA . ASP A 1 104 ? 3.863 2.709 1.018 1 97.31 104 ASP A CA 1
ATOM 835 C C . ASP A 1 104 ? 4.402 1.32 1.354 1 97.31 104 ASP A C 1
ATOM 837 O O . ASP A 1 104 ? 5.562 1.015 1.073 1 97.31 104 ASP A O 1
ATOM 841 N N . GLY A 1 105 ? 3.619 0.511 1.979 1 97 105 GLY A N 1
ATOM 842 C CA . GLY A 1 105 ? 3.969 -0.881 2.213 1 97 105 GLY A CA 1
ATOM 843 C C . GLY A 1 105 ? 4.758 -1.092 3.492 1 97 105 GLY A C 1
ATOM 844 O O . GLY A 1 105 ? 5.043 -2.23 3.871 1 97 105 GLY A O 1
ATOM 845 N N . SER A 1 106 ? 5.102 -0.068 4.168 1 96.75 106 SER A N 1
ATOM 846 C CA . SER A 1 106 ? 5.855 -0.226 5.406 1 96.75 106 SER A CA 1
ATOM 847 C C . SER A 1 106 ? 4.961 -0.729 6.535 1 96.75 106 SER A C 1
ATOM 849 O O . SER A 1 106 ? 3.732 -0.671 6.434 1 96.75 106 SER A O 1
ATOM 851 N N . ALA A 1 107 ? 5.551 -1.241 7.547 1 96.88 107 ALA A N 1
ATOM 852 C CA . ALA A 1 107 ? 4.82 -1.786 8.688 1 96.88 107 ALA A CA 1
ATOM 853 C C . ALA A 1 107 ? 4.281 -0.669 9.578 1 96.88 107 ALA A C 1
ATOM 855 O O . ALA A 1 107 ? 4.863 0.416 9.641 1 96.88 107 ALA A O 1
ATOM 856 N N . VAL A 1 108 ? 3.191 -0.967 10.242 1 98.25 108 VAL A N 1
ATOM 857 C CA . VAL A 1 108 ? 2.602 -0.029 11.195 1 98.25 108 VAL A CA 1
ATOM 858 C C . VAL A 1 108 ? 3.096 -0.341 12.602 1 98.25 108 VAL A C 1
ATOM 860 O O . VAL A 1 108 ? 2.619 -1.283 13.242 1 98.25 108 VAL A O 1
ATOM 863 N N . TYR A 1 109 ? 4.078 0.483 13.047 1 96.69 109 TYR A N 1
ATOM 864 C CA . TYR A 1 109 ? 4.586 0.241 14.391 1 96.69 109 TYR A CA 1
ATOM 865 C C . TYR A 1 109 ? 4.344 1.447 15.289 1 96.69 109 TYR A C 1
ATOM 867 O O . TYR A 1 109 ? 4.605 1.395 16.5 1 96.69 109 TYR A O 1
ATOM 875 N N . PHE A 1 110 ? 3.967 2.512 14.758 1 98.38 110 PHE A N 1
ATOM 876 C CA . PHE A 1 110 ? 3.639 3.754 15.445 1 98.38 110 PHE A CA 1
ATOM 877 C C . PHE A 1 110 ? 2.26 4.254 15.031 1 98.38 110 PHE A C 1
ATOM 879 O O . PHE A 1 110 ? 1.906 4.215 13.852 1 98.38 110 PHE A O 1
ATOM 886 N N . VAL A 1 111 ? 1.436 4.609 16.031 1 98.75 111 VAL A N 1
ATOM 887 C CA . VAL A 1 111 ? 0.148 5.242 15.766 1 98.75 111 VAL A CA 1
ATOM 888 C C . VAL A 1 111 ? -0.022 6.465 16.656 1 98.75 111 VAL A C 1
ATOM 890 O O . VAL A 1 111 ? 0.606 6.559 17.719 1 98.75 111 VAL A O 1
ATOM 893 N N . PHE A 1 112 ? -0.82 7.453 16.219 1 98.75 112 PHE A N 1
ATOM 894 C CA . PHE A 1 112 ? -1.02 8.703 16.953 1 98.75 112 PHE A CA 1
ATOM 895 C C . PHE A 1 112 ? -2.484 9.117 16.922 1 98.75 112 PHE A C 1
ATOM 897 O O . PHE A 1 112 ? -2.811 10.242 16.531 1 98.75 112 PHE A O 1
ATOM 904 N N . TRP A 1 113 ? -3.32 8.25 17.344 1 98.81 113 TRP A N 1
ATOM 905 C CA . TRP A 1 113 ? -4.77 8.406 17.281 1 98.81 113 TRP A CA 1
ATOM 906 C C . TRP A 1 113 ? -5.238 9.508 18.234 1 98.81 113 TRP A C 1
ATOM 908 O O . TRP A 1 113 ? -4.707 9.656 19.328 1 98.81 113 TRP A O 1
ATOM 918 N N . ASN A 1 114 ? -6.211 10.242 17.812 1 98.38 114 ASN A N 1
ATOM 919 C CA . ASN A 1 114 ? -6.957 11.094 18.734 1 98.38 114 ASN A CA 1
ATOM 920 C C . ASN A 1 114 ? -7.762 10.273 19.734 1 98.38 114 ASN A C 1
ATOM 922 O O . ASN A 1 114 ? -8.094 9.117 19.469 1 98.38 114 ASN A O 1
ATOM 926 N N . VAL A 1 115 ? -8.078 10.883 20.828 1 97.62 115 VAL A N 1
ATOM 927 C CA . VAL A 1 115 ? -8.891 10.211 21.828 1 97.62 115 VAL A CA 1
ATOM 928 C C . VAL A 1 115 ? -10.203 9.75 21.203 1 97.62 115 VAL A C 1
ATOM 930 O O . VAL A 1 115 ? -10.875 10.523 20.516 1 97.62 115 VAL A O 1
ATOM 933 N N . GLY A 1 116 ? -10.516 8.477 21.391 1 98.31 116 GLY A N 1
ATOM 934 C CA . GLY A 1 116 ? -11.773 7.938 20.875 1 98.31 116 GLY A CA 1
ATOM 935 C C . GLY A 1 116 ? -11.664 7.418 19.453 1 98.31 116 GLY A C 1
ATOM 936 O O . GLY A 1 116 ? -12.633 6.883 18.906 1 98.31 116 GLY A O 1
ATOM 937 N N . GLU A 1 117 ? -10.492 7.539 18.891 1 98.38 117 GLU A N 1
ATOM 938 C CA . GLU A 1 117 ? -10.273 7.105 17.516 1 98.38 117 GLU A CA 1
ATOM 939 C C . GLU A 1 117 ? -9.305 5.93 17.453 1 98.38 117 GLU A C 1
ATOM 941 O O . GLU A 1 117 ? -8.516 5.719 18.391 1 98.38 117 GLU A O 1
ATOM 946 N N . PRO A 1 118 ? -9.273 5.215 16.344 1 98.62 118 PRO A N 1
ATOM 947 C CA . PRO A 1 118 ? -10.289 5.203 15.289 1 98.62 118 PRO A CA 1
ATOM 948 C C . PRO A 1 118 ? -11.617 4.605 15.75 1 98.62 118 PRO A C 1
ATOM 950 O O . PRO A 1 118 ? -11.633 3.617 16.484 1 98.62 118 PRO A O 1
ATOM 953 N N . ASN A 1 119 ? -12.781 5.07 15.305 1 98.62 119 ASN A N 1
ATOM 954 C CA . ASN A 1 119 ? -14.062 4.605 15.828 1 98.62 119 ASN A CA 1
ATOM 955 C C . ASN A 1 119 ? -14.953 4.051 14.727 1 98.62 119 ASN A C 1
ATOM 957 O O . ASN A 1 119 ? -16.047 3.545 14.992 1 98.62 119 ASN A O 1
ATOM 961 N N . ASN A 1 120 ? -14.484 4.137 13.484 1 98.62 120 ASN A N 1
ATOM 962 C CA . ASN A 1 120 ? -15.266 3.652 12.352 1 98.62 120 ASN A CA 1
ATOM 963 C C . ASN A 1 120 ? -16.703 4.148 12.414 1 98.62 120 ASN A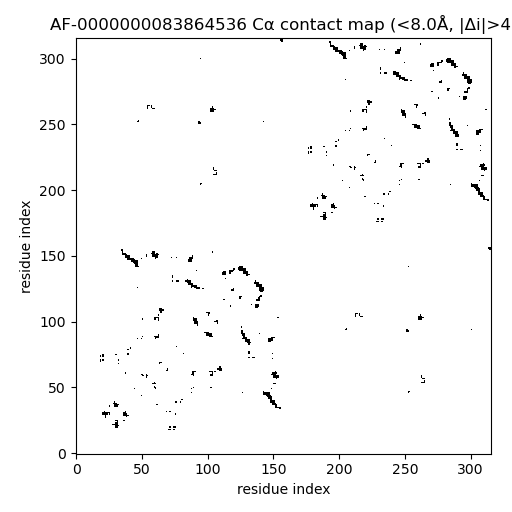 C 1
ATOM 965 O O . ASN A 1 120 ? -17.641 3.375 12.219 1 98.62 120 ASN A O 1
ATOM 969 N N . ALA A 1 121 ? -16.875 5.395 12.727 1 97.5 121 ALA A N 1
ATOM 970 C CA . ALA A 1 121 ? -18.219 5.945 12.812 1 97.5 121 ALA A CA 1
ATOM 971 C C . ALA A 1 121 ? -19 5.688 11.531 1 97.5 121 ALA A C 1
ATOM 973 O O . ALA A 1 121 ? -18.484 5.883 10.43 1 97.5 121 ALA A O 1
ATOM 974 N N . GLY A 1 122 ? -20.266 5.133 11.727 1 97.5 122 GLY A N 1
ATOM 975 C CA . GLY A 1 122 ? -21.094 4.816 10.57 1 97.5 122 GLY A CA 1
ATOM 976 C C . GLY A 1 122 ? -20.672 3.541 9.867 1 97.5 122 GLY A C 1
ATOM 977 O O . GLY A 1 122 ? -21.312 3.117 8.906 1 97.5 122 GLY A O 1
ATOM 978 N N . GLY A 1 123 ? -19.641 2.945 10.234 1 97.5 123 GLY A N 1
ATOM 979 C CA . GLY A 1 123 ? -19.219 1.645 9.742 1 97.5 123 GLY A CA 1
ATOM 980 C C . GLY A 1 123 ? -18.469 1.721 8.43 1 97.5 123 GLY A C 1
ATOM 981 O O . GLY A 1 123 ? -18.25 0.702 7.77 1 97.5 123 GLY A O 1
ATOM 982 N N . ASN A 1 124 ? -18.047 2.893 8 1 97.56 124 ASN A N 1
ATOM 983 C CA . ASN A 1 124 ? -17.438 3 6.68 1 97.56 124 ASN A CA 1
ATOM 984 C C . ASN A 1 124 ? -16.266 3.979 6.684 1 97.56 124 ASN A C 1
ATOM 986 O O . ASN A 1 124 ? -15.969 4.594 5.66 1 97.56 124 ASN A O 1
ATOM 990 N N . GLU A 1 125 ? -15.617 4.25 7.836 1 98.69 125 GLU A N 1
ATOM 991 C CA . GLU A 1 125 ? -14.422 5.074 7.926 1 98.69 125 GLU A CA 1
ATOM 992 C C . GLU A 1 125 ? -13.156 4.223 7.844 1 98.69 125 GLU A C 1
ATOM 994 O O . GLU A 1 125 ? -12.812 3.523 8.797 1 98.69 125 GLU A O 1
ATOM 999 N N . HIS A 1 126 ? -12.469 4.309 6.68 1 98.81 126 HIS A N 1
ATOM 1000 C CA . HIS A 1 126 ? -11.375 3.371 6.465 1 98.81 126 HIS A CA 1
ATOM 1001 C C . HIS A 1 126 ? -10.078 4.102 6.117 1 98.81 126 HIS A C 1
ATOM 1003 O O . HIS A 1 126 ? -9.039 3.475 5.93 1 98.81 126 HIS A O 1
ATOM 1009 N N . CYS A 1 127 ? -10.148 5.402 5.961 1 98.94 127 CYS A N 1
ATOM 1010 C CA . CYS A 1 127 ? -8.969 6.191 5.602 1 98.94 127 CYS A CA 1
ATOM 1011 C C . CYS A 1 127 ? -8.617 7.176 6.711 1 98.94 127 CYS A C 1
ATOM 1013 O O . CYS A 1 127 ? -9.5 7.664 7.418 1 98.94 127 CYS A O 1
ATOM 1015 N N . VAL A 1 128 ? -7.332 7.484 6.84 1 98.94 128 VAL A N 1
ATOM 1016 C CA . VAL A 1 128 ? -6.891 8.219 8.016 1 98.94 128 VAL A CA 1
ATOM 1017 C C . VAL A 1 128 ? -6.43 9.617 7.613 1 98.94 128 VAL A C 1
ATOM 1019 O O . VAL A 1 128 ? -5.75 9.781 6.594 1 98.94 128 VAL A O 1
ATOM 1022 N N . HIS A 1 129 ? -6.84 10.547 8.406 1 98.56 129 HIS A N 1
ATOM 1023 C CA . HIS A 1 129 ? -6.387 11.93 8.281 1 98.56 129 HIS A CA 1
ATOM 1024 C C . HIS A 1 129 ? -5.902 12.469 9.625 1 98.56 129 HIS A C 1
ATOM 1026 O O . HIS A 1 129 ? -6.207 11.906 10.672 1 98.56 129 HIS A O 1
ATOM 1032 N N . GLY A 1 130 ? -5.074 13.469 9.594 1 97.31 130 GLY A N 1
ATOM 1033 C CA . GLY A 1 130 ? -4.738 14.281 10.75 1 97.31 130 GLY A CA 1
ATOM 1034 C C . GLY A 1 130 ? -5.449 15.617 10.773 1 97.31 130 GLY A C 1
ATOM 1035 O O . GLY A 1 130 ? -5.797 16.156 9.719 1 97.31 130 GLY A O 1
ATOM 1036 N N . THR A 1 131 ? -5.656 16.094 11.961 1 94.44 131 THR A N 1
ATOM 1037 C CA . THR A 1 131 ? -6.273 17.406 12.117 1 94.44 131 THR A CA 1
ATOM 1038 C C . THR A 1 131 ? -5.324 18.375 12.82 1 94.44 131 THR A C 1
ATOM 1040 O O . THR A 1 131 ? -4.98 18.156 13.992 1 94.44 131 THR A O 1
ATOM 1043 N N . LEU A 1 132 ? -5.027 19.453 12.156 1 91.62 132 LEU A N 1
ATOM 1044 C CA . LEU A 1 132 ? -4.02 20.375 12.672 1 91.62 132 LEU A CA 1
ATOM 1045 C C . LEU A 1 132 ? -4.465 20.969 14.008 1 91.62 132 LEU A C 1
ATOM 1047 O O . LEU A 1 132 ? -3.66 21.109 14.93 1 91.62 132 LEU A O 1
ATOM 1051 N N . SER A 1 133 ? -5.719 21.359 14.164 1 89.81 133 SER A N 1
ATOM 1052 C CA . SER A 1 133 ? -6.23 22 15.367 1 89.81 133 SER A CA 1
ATOM 1053 C C . SER A 1 133 ? -6.23 21.031 16.547 1 89.81 133 SER A C 1
ATOM 1055 O O . SER A 1 133 ? -6.375 21.438 17.703 1 89.81 133 SER A O 1
ATOM 1057 N N . LEU A 1 134 ? -6.082 19.797 16.312 1 92.56 134 LEU A N 1
ATOM 1058 C CA . LEU A 1 134 ? -5.992 18.766 17.344 1 92.56 134 LEU A CA 1
ATOM 1059 C C . LEU A 1 134 ? -4.59 18.172 17.406 1 92.56 134 LEU A C 1
ATOM 1061 O O . LEU A 1 134 ? -4.438 16.953 17.562 1 92.56 134 LEU A O 1
ATOM 1065 N N . ASP A 1 135 ? -3.602 18.953 17.109 1 91.56 135 ASP A N 1
ATOM 1066 C CA . ASP A 1 135 ? -2.195 18.562 17.156 1 91.56 135 ASP A CA 1
ATOM 1067 C C . ASP A 1 135 ? -1.88 17.5 16.109 1 91.56 135 ASP A C 1
ATOM 1069 O O . ASP A 1 135 ? -1.073 16.609 16.359 1 91.56 135 ASP A O 1
ATOM 1073 N N . MET A 1 136 ? -2.6 17.469 15.094 1 95 136 MET A N 1
ATOM 1074 C CA . MET A 1 136 ? -2.426 16.547 13.969 1 95 136 MET A CA 1
ATOM 1075 C C . MET A 1 136 ? -2.684 15.117 14.406 1 95 136 MET A C 1
ATOM 1077 O O . MET A 1 136 ? -2.156 14.18 13.805 1 95 136 MET A O 1
ATOM 1081 N N . LYS A 1 137 ? -3.48 14.953 15.414 1 97.62 137 LYS A N 1
ATOM 1082 C CA . LYS A 1 137 ? -3.867 13.602 15.805 1 97.62 137 LYS A CA 1
ATOM 1083 C C . LYS A 1 137 ? -4.738 12.953 14.742 1 97.62 137 LYS A C 1
ATOM 1085 O O . LYS A 1 137 ? -5.367 13.641 13.938 1 97.62 137 LYS A O 1
ATOM 1090 N N . TRP A 1 138 ? -4.762 11.594 14.773 1 98.81 138 TRP A N 1
ATOM 1091 C CA . TRP A 1 138 ? -5.324 10.844 13.656 1 98.81 138 TRP A CA 1
ATOM 1092 C C . TRP A 1 138 ? -6.781 10.484 13.914 1 98.81 138 TRP A C 1
ATOM 1094 O O . TRP A 1 138 ? -7.18 10.281 15.07 1 98.81 138 TRP A O 1
ATOM 1104 N N . ASN A 1 139 ? -7.516 10.414 12.898 1 98.62 139 ASN A N 1
ATOM 1105 C CA . ASN A 1 139 ? -8.906 9.961 12.883 1 98.62 139 ASN A CA 1
ATOM 1106 C C . ASN A 1 139 ? -9.25 9.234 11.594 1 98.62 139 ASN A C 1
ATOM 1108 O O . ASN A 1 139 ? -8.789 9.617 10.516 1 98.62 139 ASN A O 1
ATOM 1112 N N . ASP A 1 140 ? -9.992 8.109 11.719 1 98.81 140 ASP A N 1
ATOM 1113 C CA . ASP A 1 140 ? -10.484 7.453 10.508 1 98.81 140 ASP A CA 1
ATOM 1114 C C . ASP A 1 140 ? -11.75 8.133 9.984 1 98.81 140 ASP A C 1
ATOM 1116 O O . ASP A 1 140 ? -12.57 8.609 10.773 1 98.81 140 ASP A O 1
ATOM 1120 N N . LEU A 1 141 ? -11.812 8.211 8.703 1 98.38 141 LEU A N 1
ATOM 1121 C CA . LEU A 1 141 ? -12.906 8.914 8.031 1 98.38 141 LEU A CA 1
ATOM 1122 C C . LEU A 1 141 ? -13.234 8.242 6.699 1 98.38 141 LEU A C 1
ATOM 1124 O O . LEU A 1 141 ? -12.531 7.328 6.27 1 98.38 141 LEU A O 1
ATOM 1128 N N . LEU A 1 142 ? -14.406 8.625 6.141 1 98.62 142 LEU A N 1
ATOM 1129 C CA . LEU A 1 142 ? -14.781 8.18 4.801 1 98.62 142 LEU A CA 1
ATOM 1130 C C . LEU A 1 142 ? -13.695 8.516 3.791 1 98.62 142 LEU A C 1
ATOM 1132 O O . LEU A 1 142 ? -13.273 9.672 3.691 1 98.62 142 LEU A O 1
ATOM 1136 N N . CYS A 1 143 ? -13.344 7.523 2.973 1 98.81 143 CYS A N 1
ATOM 1137 C CA . CYS A 1 143 ? -12.242 7.684 2.027 1 98.81 143 CYS A CA 1
ATOM 1138 C C . CYS A 1 143 ? -12.617 8.664 0.92 1 98.81 143 CYS A C 1
ATOM 1140 O O . CYS A 1 143 ? -11.742 9.188 0.228 1 98.81 143 CYS A O 1
ATOM 1142 N N . SER A 1 144 ? -13.852 8.898 0.764 1 98.5 144 SER A N 1
ATOM 1143 C CA . SER A 1 144 ? -14.344 9.695 -0.358 1 98.5 144 SER A CA 1
ATOM 1144 C C . SER A 1 144 ? -14.25 11.188 -0.061 1 98.5 144 SER A C 1
ATOM 1146 O O . SER A 1 144 ? -14.414 12.016 -0.957 1 98.5 144 SER A O 1
ATOM 1148 N N . GLN A 1 145 ? -14.031 11.555 1.231 1 98.12 145 GLN A N 1
ATOM 1149 C CA . GLN A 1 145 ? -13.82 12.969 1.528 1 98.12 145 GLN A CA 1
ATOM 1150 C C . GLN A 1 145 ? -12.586 13.5 0.811 1 98.12 145 GLN A C 1
ATOM 1152 O O . GLN A 1 145 ? -11.719 12.727 0.402 1 98.12 145 GLN A O 1
ATOM 1157 N N . THR A 1 146 ? -12.633 14.797 0.605 1 98.06 146 THR A N 1
ATOM 1158 C CA . THR A 1 146 ? -11.484 15.391 -0.076 1 98.06 146 THR A CA 1
ATOM 1159 C C . THR A 1 146 ? -10.711 16.297 0.868 1 98.06 146 THR A C 1
ATOM 1161 O O . THR A 1 146 ? -11.297 17.125 1.571 1 98.06 146 THR A O 1
ATOM 1164 N N . PHE A 1 147 ? -9.375 16.062 0.974 1 97.12 147 PHE A N 1
ATOM 1165 C CA . PHE A 1 147 ? -8.484 16.859 1.821 1 97.12 147 PHE A CA 1
ATOM 1166 C C . PHE A 1 147 ? -7.152 17.094 1.127 1 97.12 147 PHE A C 1
ATOM 1168 O O . PHE A 1 147 ? -6.84 16.453 0.122 1 97.12 147 PHE A O 1
ATOM 1175 N N . ALA A 1 148 ? -6.453 18.156 1.649 1 97.06 148 ALA A N 1
ATOM 1176 C CA . ALA A 1 148 ? -5.02 18.266 1.372 1 97.06 148 ALA A CA 1
ATOM 1177 C C . ALA A 1 148 ? -4.273 17.047 1.929 1 97.06 148 ALA A C 1
ATOM 1179 O O . ALA A 1 148 ? -4.855 16.219 2.629 1 97.06 148 ALA A O 1
ATOM 1180 N N . PHE A 1 149 ? -2.996 16.938 1.534 1 97.88 149 PHE A N 1
ATOM 1181 C CA . PHE A 1 149 ? -2.289 15.727 1.938 1 97.88 149 PHE A CA 1
ATOM 1182 C C . PHE A 1 149 ? -0.781 15.938 1.873 1 97.88 149 PHE A C 1
ATOM 1184 O O . PHE A 1 149 ? -0.31 16.969 1.391 1 97.88 149 PHE A O 1
ATOM 1191 N N . VAL A 1 150 ? -0.104 15 2.508 1 98.38 150 VAL A N 1
ATOM 1192 C CA . VAL A 1 150 ? 1.355 14.992 2.516 1 98.38 150 VAL A CA 1
ATOM 1193 C C . VAL A 1 150 ? 1.872 13.742 1.808 1 98.38 150 VAL A C 1
ATOM 1195 O O . VAL A 1 150 ? 1.431 12.633 2.1 1 98.38 150 VAL A O 1
ATOM 1198 N N . CYS A 1 151 ? 2.746 13.953 0.849 1 98.75 151 CYS A N 1
ATOM 1199 C CA . CYS A 1 151 ? 3.496 12.883 0.206 1 98.75 151 CYS A CA 1
ATOM 1200 C C . CYS A 1 151 ? 4.875 12.727 0.838 1 98.75 151 CYS A C 1
ATOM 1202 O O . CYS A 1 151 ? 5.449 13.703 1.328 1 98.75 151 CYS A O 1
ATOM 1204 N N . ALA A 1 152 ? 5.363 11.492 0.788 1 98.12 152 ALA A N 1
ATOM 1205 C CA . ALA A 1 152 ? 6.719 11.25 1.277 1 98.12 152 ALA A CA 1
ATOM 1206 C C . ALA A 1 152 ? 7.422 10.18 0.451 1 98.12 152 ALA A C 1
ATOM 1208 O O . ALA A 1 152 ? 6.797 9.203 0.027 1 98.12 152 ALA A O 1
ATOM 1209 N N . SER A 1 153 ? 8.703 10.406 0.267 1 95.94 153 SER A N 1
ATOM 1210 C CA . SER A 1 153 ? 9.5 9.391 -0.408 1 95.94 153 SER A CA 1
ATOM 1211 C C . SER A 1 153 ? 9.641 8.133 0.45 1 95.94 153 SER A C 1
ATOM 1213 O O . SER A 1 153 ? 9.344 8.156 1.646 1 95.94 153 SER A O 1
ATOM 1215 N N . HIS A 1 154 ? 9.945 7.008 -0.26 1 89.62 154 HIS A N 1
ATOM 1216 C CA . HIS A 1 154 ? 10.094 5.742 0.445 1 89.62 154 HIS A CA 1
ATOM 1217 C C . HIS A 1 154 ? 11.242 5.793 1.441 1 89.62 154 HIS A C 1
ATOM 1219 O O . HIS A 1 154 ? 12.234 6.5 1.22 1 89.62 154 HIS A O 1
ATOM 1225 N N . PRO A 1 155 ? 10.961 5.133 2.539 1 72.31 155 PRO A N 1
ATOM 1226 C CA . PRO A 1 155 ? 12.102 5.086 3.455 1 72.31 155 PRO A CA 1
ATOM 1227 C C . PRO A 1 155 ? 13.359 4.512 2.805 1 72.31 155 PRO A C 1
ATOM 1229 O O . PRO A 1 155 ? 13.266 3.666 1.911 1 72.31 155 PRO A O 1
ATOM 1232 N N . ILE A 1 156 ? 14.336 5.328 2.816 1 55.84 156 ILE A N 1
ATOM 1233 C CA . ILE A 1 156 ? 15.609 4.984 2.191 1 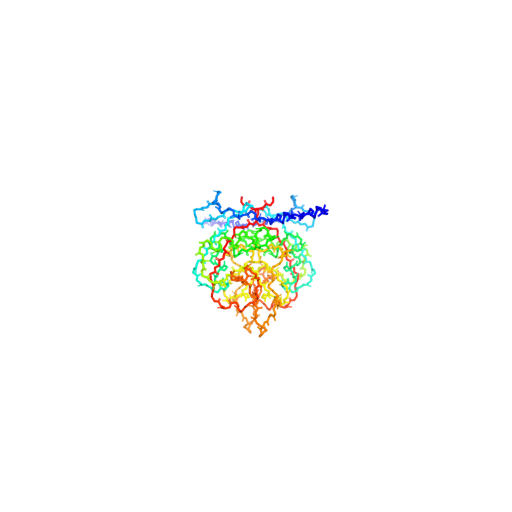55.84 156 ILE A CA 1
ATOM 1234 C C . ILE A 1 156 ? 15.938 3.52 2.461 1 55.84 156 ILE A C 1
ATOM 1236 O O . ILE A 1 156 ? 15.672 3.006 3.551 1 55.84 156 ILE A O 1
ATOM 1240 N N . CYS A 1 157 ? 16 2.762 1.227 1 52.47 157 CYS A N 1
ATOM 1241 C CA . CYS A 1 157 ? 16.484 1.389 1.255 1 52.47 157 CYS A CA 1
ATOM 1242 C C . CYS A 1 157 ? 17.625 1.235 2.258 1 52.47 157 CYS A C 1
ATOM 1244 O O . CYS A 1 157 ? 18.594 1.997 2.227 1 52.47 157 CYS A O 1
ATOM 1246 N N . PRO A 1 158 ? 17.344 0.558 3.389 1 42.53 158 PRO A N 1
ATOM 1247 C CA . PRO A 1 158 ? 18.469 0.449 4.32 1 42.53 158 PRO A CA 1
ATOM 1248 C C . PRO A 1 158 ? 19.781 0.13 3.615 1 42.53 158 PRO A C 1
ATOM 1250 O O . PRO A 1 158 ? 19.781 -0.456 2.529 1 42.53 158 PRO A O 1
ATOM 1253 N N . MET B 1 1 ? 14.016 -32.875 -65 1 44.38 1 MET B N 1
ATOM 1254 C CA . MET B 1 1 ? 14.125 -33.188 -63.594 1 44.38 1 MET B CA 1
ATOM 1255 C C . MET B 1 1 ? 14.328 -31.938 -62.781 1 44.38 1 MET B C 1
ATOM 1257 O O . MET B 1 1 ? 15.398 -31.328 -62.812 1 44.38 1 MET B O 1
ATOM 1261 N N . LEU B 1 2 ? 13.234 -31.125 -62.531 1 53.88 2 LEU B N 1
ATOM 1262 C CA . LEU B 1 2 ? 13.18 -29.891 -61.781 1 53.88 2 LEU B CA 1
ATOM 1263 C C . LEU B 1 2 ? 13.453 -30.172 -60.281 1 53.88 2 LEU B C 1
ATOM 1265 O O . LEU B 1 2 ? 12.758 -30.969 -59.656 1 53.88 2 LEU B O 1
ATOM 1269 N N . LEU B 1 3 ? 14.672 -29.953 -59.812 1 53.31 3 LEU B N 1
ATOM 1270 C CA . LEU B 1 3 ? 15.102 -30.016 -58.406 1 53.31 3 LEU B CA 1
ATOM 1271 C C . LEU B 1 3 ? 14.312 -29.047 -57.531 1 53.31 3 LEU B C 1
ATOM 1273 O O . LEU B 1 3 ? 14.383 -27.828 -57.75 1 53.31 3 LEU B O 1
ATOM 1277 N N . PHE B 1 4 ? 13.141 -29.484 -57.031 1 56.78 4 PHE B N 1
ATOM 1278 C CA . PHE B 1 4 ? 12.453 -28.703 -56 1 56.78 4 PHE B CA 1
ATOM 1279 C C . PHE B 1 4 ? 13.289 -28.609 -54.75 1 56.78 4 PHE B C 1
ATOM 1281 O O . PHE B 1 4 ? 13.57 -29.625 -54.094 1 56.78 4 PHE B O 1
ATOM 1288 N N . LEU B 1 5 ? 14.055 -27.562 -54.531 1 54.53 5 LEU B N 1
ATOM 1289 C CA . LEU B 1 5 ? 14.727 -27.25 -53.281 1 54.53 5 LEU B CA 1
ATOM 1290 C C . LEU B 1 5 ? 13.719 -26.938 -52.156 1 54.53 5 LEU B C 1
ATOM 1292 O O . LEU B 1 5 ? 12.945 -25.984 -52.281 1 54.53 5 LEU B O 1
ATOM 1296 N N . PHE B 1 6 ? 13.289 -27.969 -51.469 1 56.19 6 PHE B N 1
ATOM 1297 C CA . PHE B 1 6 ? 12.531 -27.719 -50.25 1 56.19 6 PHE B CA 1
ATOM 1298 C C . PHE B 1 6 ? 13.367 -26.938 -49.25 1 56.19 6 PHE B C 1
ATOM 1300 O O . PHE B 1 6 ? 14.406 -27.406 -48.781 1 56.19 6 PHE B O 1
ATOM 1307 N N . LEU B 1 7 ? 13.25 -25.609 -49.188 1 54.12 7 LEU B N 1
ATOM 1308 C CA . LEU B 1 7 ? 13.812 -24.797 -48.094 1 54.12 7 LEU B CA 1
ATOM 1309 C C . LEU B 1 7 ? 13.156 -25.125 -46.781 1 54.12 7 LEU B C 1
ATOM 1311 O O . LEU B 1 7 ? 11.961 -24.906 -46.594 1 54.12 7 LEU B O 1
ATOM 1315 N N . PHE B 1 8 ? 13.672 -26.109 -46.062 1 54.47 8 PHE B N 1
ATOM 1316 C CA . PHE B 1 8 ? 13.273 -26.297 -44.656 1 54.47 8 PHE B CA 1
ATOM 1317 C C . PHE B 1 8 ? 13.508 -25.016 -43.844 1 54.47 8 PHE B C 1
ATOM 1319 O O . PHE B 1 8 ? 14.656 -24.625 -43.625 1 54.47 8 PHE B O 1
ATOM 1326 N N . GLY B 1 9 ? 12.586 -24.109 -43.812 1 52.53 9 GLY B N 1
ATOM 1327 C CA . GLY B 1 9 ? 12.695 -23 -42.875 1 52.53 9 GLY B CA 1
ATOM 1328 C C . GLY B 1 9 ? 12.875 -23.453 -41.438 1 52.53 9 GLY B C 1
ATOM 1329 O O . GLY B 1 9 ? 12.039 -24.188 -40.906 1 52.53 9 GLY B O 1
ATOM 1330 N N . LEU B 1 10 ? 14.039 -23.516 -40.906 1 53.16 10 LEU B N 1
ATOM 1331 C CA . LEU B 1 10 ? 14.328 -23.703 -39.469 1 53.16 10 LEU B CA 1
ATOM 1332 C C . LEU B 1 10 ? 13.516 -22.734 -38.625 1 53.16 10 LEU B C 1
ATOM 1334 O O . LEU B 1 10 ? 13.727 -21.516 -38.688 1 53.16 10 LEU B O 1
ATOM 1338 N N . LEU B 1 11 ? 12.258 -23.047 -38.281 1 53.25 11 LEU B N 1
ATOM 1339 C CA . LEU B 1 11 ? 11.586 -22.281 -37.25 1 53.25 11 LEU B CA 1
ATOM 1340 C C . LEU B 1 11 ? 12.398 -22.297 -35.938 1 53.25 11 LEU B C 1
ATOM 1342 O O . LEU B 1 11 ? 12.562 -23.344 -35.312 1 53.25 11 LEU B O 1
ATOM 1346 N N . LEU B 1 12 ? 13.406 -21.469 -35.812 1 52.12 12 LEU B N 1
ATOM 1347 C CA . LEU B 1 12 ? 14.023 -21.234 -34.531 1 52.12 12 LEU B CA 1
ATOM 1348 C C . LEU B 1 12 ? 12.969 -20.953 -33.469 1 52.12 12 LEU B C 1
ATOM 1350 O O . LEU B 1 12 ? 12.344 -19.891 -33.469 1 52.12 12 LEU B O 1
ATOM 1354 N N . SER B 1 13 ? 12.344 -21.953 -32.938 1 51.75 13 SER B N 1
ATOM 1355 C CA . SER B 1 13 ? 11.586 -21.688 -31.734 1 51.75 13 SER B CA 1
ATOM 1356 C C . SER B 1 13 ? 12.43 -20.922 -30.703 1 51.75 13 SER B C 1
ATOM 1358 O O . SER B 1 13 ? 13.516 -21.375 -30.344 1 51.75 13 SER B O 1
ATOM 1360 N N . ALA B 1 14 ? 12.297 -19.672 -30.656 1 52.5 14 ALA B N 1
ATOM 1361 C CA . ALA B 1 14 ? 12.922 -18.938 -29.547 1 52.5 14 ALA B CA 1
ATOM 1362 C C . ALA B 1 14 ? 12.672 -19.656 -28.219 1 52.5 14 ALA B C 1
ATOM 1364 O O . ALA B 1 14 ? 11.555 -19.641 -27.703 1 52.5 14 ALA B O 1
ATOM 1365 N N . VAL B 1 15 ? 13.359 -20.703 -27.938 1 52.38 15 VAL B N 1
ATOM 1366 C CA . VAL B 1 15 ? 13.312 -21.203 -26.578 1 52.38 15 VAL B CA 1
ATOM 1367 C C . VAL B 1 15 ? 13.516 -20.062 -25.578 1 52.38 15 VAL B C 1
ATOM 1369 O O . VAL B 1 15 ? 14.539 -19.391 -25.609 1 52.38 15 VAL B O 1
ATOM 1372 N N . PHE B 1 16 ? 12.484 -19.453 -25.141 1 56.19 16 PHE B N 1
ATOM 1373 C CA . PHE B 1 16 ? 12.688 -18.531 -24.047 1 56.19 16 PHE B CA 1
ATOM 1374 C C . PHE B 1 16 ? 13.484 -19.188 -22.922 1 56.19 16 PHE B C 1
ATOM 1376 O O . PHE B 1 16 ? 13.195 -20.312 -22.531 1 56.19 16 PHE B O 1
ATOM 1383 N N . PRO B 1 17 ? 14.695 -18.703 -22.734 1 58 17 PRO B N 1
ATOM 1384 C CA . PRO B 1 17 ? 15.516 -19.328 -21.703 1 58 17 PRO B CA 1
ATOM 1385 C C . PRO B 1 17 ? 14.742 -19.578 -20.406 1 58 17 PRO B C 1
ATOM 1387 O O . PRO B 1 17 ? 13.867 -18.797 -20.047 1 58 17 PRO B O 1
ATOM 1390 N N . SER B 1 18 ? 14.703 -20.797 -19.969 1 73.62 18 SER B N 1
ATOM 1391 C CA . SER B 1 18 ? 14.164 -21.234 -18.688 1 73.62 18 SER B CA 1
ATOM 1392 C C . SER B 1 18 ? 14.648 -20.344 -17.547 1 73.62 18 SER B C 1
ATOM 1394 O O . SER B 1 18 ? 15.82 -19.969 -17.516 1 73.62 18 SER B O 1
ATOM 1396 N N . VAL B 1 19 ? 13.703 -19.562 -16.828 1 81.81 19 VAL B N 1
ATOM 1397 C CA . VAL B 1 19 ? 14.031 -18.719 -15.68 1 81.81 19 VAL B CA 1
ATOM 1398 C C . VAL B 1 19 ? 14.789 -19.547 -14.641 1 81.81 19 VAL B C 1
ATOM 1400 O O . VAL B 1 19 ? 14.32 -20.609 -14.211 1 81.81 19 VAL B O 1
ATOM 1403 N N . LYS B 1 20 ? 16.125 -19.375 -14.461 1 83.69 20 LYS B N 1
ATOM 1404 C CA . LYS B 1 20 ? 16.906 -20.031 -13.414 1 83.69 20 LYS B CA 1
ATOM 1405 C C . LYS B 1 20 ? 16.594 -19.453 -12.039 1 83.69 20 LYS B C 1
ATOM 1407 O O . LYS B 1 20 ? 16.734 -18.25 -11.82 1 83.69 20 LYS B O 1
ATOM 1412 N N . LEU B 1 21 ? 16.047 -20.312 -11.227 1 93.25 21 LEU B N 1
ATOM 1413 C CA . LEU B 1 21 ? 15.773 -19.906 -9.852 1 93.25 21 LEU B CA 1
ATOM 1414 C C . LEU B 1 21 ? 17.031 -20.016 -9 1 93.25 21 LEU B C 1
ATOM 1416 O O . LEU B 1 21 ? 17.656 -21.078 -8.922 1 93.25 21 LEU B O 1
ATOM 1420 N N . GLN B 1 22 ? 17.453 -18.875 -8.43 1 93.94 22 GLN B N 1
ATOM 1421 C CA . GLN B 1 22 ? 18.641 -18.828 -7.586 1 93.94 22 GLN B CA 1
ATOM 1422 C C . GLN B 1 22 ? 18.375 -18.062 -6.293 1 93.94 22 GLN B C 1
ATOM 1424 O O . GLN B 1 22 ? 17.5 -17.188 -6.254 1 93.94 22 GLN B O 1
ATOM 1429 N N . HIS B 1 23 ? 19.109 -18.438 -5.293 1 94 23 HIS B N 1
ATOM 1430 C CA . HIS B 1 23 ? 18.922 -17.75 -4.012 1 94 23 HIS B CA 1
ATOM 1431 C C . HIS B 1 23 ? 19.688 -16.438 -3.973 1 94 23 HIS B C 1
ATOM 1433 O O . HIS B 1 23 ? 19.219 -15.469 -3.344 1 94 23 HIS B O 1
ATOM 1439 N N . GLY B 1 24 ? 20.828 -16.469 -4.586 1 92.31 24 GLY B N 1
ATOM 1440 C CA . GLY B 1 24 ? 21.641 -15.273 -4.523 1 92.31 24 GLY B CA 1
ATOM 1441 C C . GLY B 1 24 ? 21.906 -14.805 -3.104 1 92.31 24 GLY B C 1
ATOM 1442 O O . GLY B 1 24 ? 22.344 -15.586 -2.26 1 92.31 24 GLY B O 1
ATOM 1443 N N . ASN B 1 25 ? 21.719 -13.523 -2.83 1 91.75 25 ASN B N 1
ATOM 1444 C CA . ASN B 1 25 ? 21.969 -12.969 -1.506 1 91.75 25 ASN B CA 1
ATOM 1445 C C . ASN B 1 25 ? 20.75 -13.086 -0.602 1 91.75 25 ASN B C 1
ATOM 1447 O O . ASN B 1 25 ? 20.719 -12.516 0.493 1 91.75 25 ASN B O 1
ATOM 1451 N N . CYS B 1 26 ? 19.797 -13.781 -1.108 1 96.19 26 CYS B N 1
ATOM 1452 C CA . CYS B 1 26 ? 18.578 -13.961 -0.328 1 96.19 26 CYS B CA 1
ATOM 1453 C C . CYS B 1 26 ? 18.703 -15.164 0.601 1 96.19 26 CYS B C 1
ATOM 1455 O O . CYS B 1 26 ? 19.641 -15.945 0.489 1 96.19 26 CYS B O 1
ATOM 1457 N N . THR B 1 27 ? 17.781 -15.227 1.55 1 94.81 27 THR B N 1
ATOM 1458 C CA . THR B 1 27 ? 17.766 -16.375 2.451 1 94.81 27 THR B CA 1
ATOM 1459 C C . THR B 1 27 ? 17.453 -17.656 1.688 1 94.81 27 THR B C 1
ATOM 1461 O O . THR B 1 27 ? 17.016 -17.609 0.537 1 94.81 27 THR B O 1
ATOM 1464 N N . ASN B 1 28 ? 17.531 -18.781 2.369 1 93.5 28 ASN B N 1
ATOM 1465 C CA . ASN B 1 28 ? 17.344 -20.078 1.734 1 93.5 28 ASN B CA 1
ATOM 1466 C C . ASN B 1 28 ? 15.898 -20.312 1.342 1 93.5 28 ASN B C 1
ATOM 1468 O O . ASN B 1 28 ? 15.602 -21.141 0.483 1 93.5 28 ASN B O 1
ATOM 1472 N N . SER B 1 29 ? 15.055 -19.531 1.936 1 94.38 29 SER B N 1
ATOM 1473 C CA . SER B 1 29 ? 13.641 -19.719 1.631 1 94.38 29 SER B CA 1
ATOM 1474 C C . SER B 1 29 ? 13.188 -18.766 0.53 1 94.38 29 SER B C 1
ATOM 1476 O O . SER B 1 29 ? 12.023 -18.797 0.128 1 94.38 29 SER B O 1
ATOM 1478 N N . GLU B 1 30 ? 14.109 -18 0.037 1 97.12 30 GLU B N 1
ATOM 1479 C CA . GLU B 1 30 ? 13.781 -16.984 -0.958 1 97.12 30 GLU B CA 1
ATOM 1480 C C . GLU B 1 30 ? 14.594 -17.172 -2.236 1 97.12 30 GLU B C 1
ATOM 1482 O O . GLU B 1 30 ? 15.617 -17.844 -2.227 1 97.12 30 GLU B O 1
ATOM 1487 N N . HIS B 1 31 ? 14.078 -16.625 -3.281 1 97.75 31 HIS B N 1
ATOM 1488 C CA . HIS B 1 31 ? 14.789 -16.594 -4.559 1 97.75 31 HIS B CA 1
ATOM 1489 C C . HIS B 1 31 ? 14.984 -15.164 -5.043 1 97.75 31 HIS B C 1
ATOM 1491 O O . HIS B 1 31 ? 14.141 -14.297 -4.805 1 97.75 31 HIS B O 1
ATOM 1497 N N . SER B 1 32 ? 16.141 -15.023 -5.723 1 96.38 32 SER B N 1
ATOM 1498 C CA . SER B 1 32 ? 16.562 -13.68 -6.105 1 96.38 32 SER B CA 1
ATOM 1499 C C . SER B 1 32 ? 16.234 -13.398 -7.57 1 96.38 32 SER B C 1
ATOM 1501 O O . SER B 1 32 ? 16.406 -14.273 -8.422 1 96.38 32 SER B O 1
ATOM 1503 N N . PHE B 1 33 ? 15.719 -12.164 -7.824 1 95.62 33 PHE B N 1
ATOM 1504 C CA . PHE B 1 33 ? 15.523 -11.664 -9.18 1 95.62 33 PHE B CA 1
ATOM 1505 C C . PHE B 1 33 ? 15.719 -10.156 -9.242 1 95.62 33 PHE B C 1
ATOM 1507 O O . PHE B 1 33 ? 14.977 -9.406 -8.602 1 95.62 33 PHE B O 1
ATOM 1514 N N . ASN B 1 34 ? 16.688 -9.695 -9.945 1 93.06 34 ASN B N 1
ATOM 1515 C CA . ASN B 1 34 ? 16.969 -8.281 -10.18 1 93.06 34 ASN B CA 1
ATOM 1516 C C . ASN B 1 34 ? 17.031 -7.504 -8.867 1 93.06 34 ASN B C 1
ATOM 1518 O O . ASN B 1 34 ? 16.406 -6.453 -8.734 1 93.06 34 ASN B O 1
ATOM 1522 N N . GLY B 1 35 ? 17.703 -8.062 -7.906 1 92.06 35 GLY B N 1
ATOM 1523 C CA . GLY B 1 35 ? 18.016 -7.355 -6.672 1 92.06 35 GLY B CA 1
ATOM 1524 C C . GLY B 1 35 ? 16.922 -7.473 -5.629 1 92.06 35 GLY B C 1
ATOM 1525 O O . GLY B 1 35 ? 17.016 -6.891 -4.547 1 92.06 35 GLY B O 1
ATOM 1526 N N . ARG B 1 36 ? 15.883 -8.203 -5.93 1 95.44 36 ARG B N 1
ATOM 1527 C CA . ARG B 1 36 ? 14.789 -8.43 -4.992 1 95.44 36 ARG B CA 1
ATOM 1528 C C . ARG B 1 36 ? 14.711 -9.891 -4.578 1 95.44 36 ARG B C 1
ATOM 1530 O O . ARG B 1 36 ? 15.141 -10.773 -5.32 1 95.44 36 ARG B O 1
ATOM 1537 N N . CYS B 1 37 ? 14.211 -10.148 -3.414 1 97.25 37 CYS B N 1
ATOM 1538 C CA . CYS B 1 37 ? 14.016 -11.5 -2.9 1 97.25 37 CYS B CA 1
ATOM 1539 C C . CYS B 1 37 ? 12.531 -11.859 -2.869 1 97.25 37 CYS B C 1
ATOM 1541 O O . CYS B 1 37 ? 11.703 -11.055 -2.439 1 97.25 37 CYS B O 1
ATOM 1543 N N . TYR B 1 38 ? 12.227 -13.023 -3.314 1 98.06 38 TYR B N 1
ATOM 1544 C CA . TYR B 1 38 ? 10.859 -13.508 -3.48 1 98.06 38 TYR B CA 1
ATOM 1545 C C . TYR B 1 38 ? 10.641 -14.797 -2.693 1 98.06 38 TYR B C 1
ATOM 1547 O O . TYR B 1 38 ? 11.516 -15.664 -2.658 1 98.06 38 TYR B O 1
ATOM 1555 N N . LYS B 1 39 ? 9.516 -14.883 -2.055 1 97.94 39 LYS B N 1
ATOM 1556 C CA . LYS B 1 39 ? 9.18 -16.062 -1.26 1 97.94 39 LYS B CA 1
ATOM 1557 C C . LYS B 1 39 ? 7.762 -16.531 -1.562 1 97.94 39 LYS B C 1
ATOM 1559 O O . LYS B 1 39 ? 6.809 -15.758 -1.502 1 97.94 39 LYS B O 1
ATOM 1564 N N . TYR B 1 40 ? 7.66 -17.797 -1.923 1 96.88 40 TYR B N 1
ATOM 1565 C CA . TYR B 1 40 ? 6.359 -18.438 -2.043 1 96.88 40 TYR B CA 1
ATOM 1566 C C . TYR B 1 40 ? 5.848 -18.906 -0.683 1 96.88 40 TYR B C 1
ATOM 1568 O O . TYR B 1 40 ? 6.59 -19.516 0.09 1 96.88 40 TYR B O 1
ATOM 1576 N N . VAL B 1 41 ? 4.633 -18.547 -0.381 1 97.44 41 VAL B N 1
ATOM 1577 C CA . VAL B 1 41 ? 4.008 -19 0.86 1 97.44 41 VAL B CA 1
ATOM 1578 C C . VAL B 1 41 ? 2.783 -19.844 0.544 1 97.44 41 VAL B C 1
ATOM 1580 O O . VAL B 1 41 ? 1.807 -19.359 -0.026 1 97.44 41 VAL B O 1
ATOM 1583 N N . ALA B 1 42 ? 2.777 -21.062 0.995 1 95.75 42 ALA B N 1
ATOM 1584 C CA . ALA B 1 42 ? 1.777 -22.047 0.604 1 95.75 42 ALA B CA 1
ATOM 1585 C C . ALA B 1 42 ? 0.495 -21.875 1.413 1 95.75 42 ALA B C 1
ATOM 1587 O O . ALA B 1 42 ? -0.58 -22.297 0.979 1 95.75 42 ALA B O 1
ATOM 1588 N N . THR B 1 43 ? 0.635 -21.359 2.654 1 96.56 43 THR B N 1
ATOM 1589 C CA . THR B 1 43 ? -0.531 -21.219 3.52 1 96.56 43 THR B CA 1
ATOM 1590 C C . THR B 1 43 ? -1.565 -20.297 2.896 1 96.56 43 THR B C 1
ATOM 1592 O O . THR B 1 43 ? -1.25 -19.156 2.541 1 96.56 43 THR B O 1
ATOM 1595 N N . ALA B 1 44 ? -2.777 -20.797 2.766 1 97.19 44 ALA B N 1
ATOM 1596 C CA . ALA B 1 44 ? -3.84 -19.984 2.17 1 97.19 44 ALA B CA 1
ATOM 1597 C C . ALA B 1 44 ? -4.32 -18.906 3.137 1 97.19 44 ALA B C 1
ATOM 1599 O O . ALA B 1 44 ? -4.637 -19.203 4.293 1 97.19 44 ALA B O 1
ATOM 1600 N N . MET B 1 45 ? -4.352 -17.688 2.678 1 98.5 45 MET B N 1
ATOM 1601 C CA . MET B 1 45 ? -4.82 -16.547 3.455 1 98.5 45 MET B CA 1
ATOM 1602 C C . MET B 1 45 ? -5.656 -15.602 2.59 1 98.5 45 MET B C 1
ATOM 1604 O O . MET B 1 45 ? -5.629 -15.695 1.361 1 98.5 45 MET B O 1
ATOM 1608 N N . THR B 1 46 ? -6.5 -14.758 3.246 1 98.88 46 THR B N 1
ATOM 1609 C CA . THR B 1 46 ? -7.117 -13.656 2.514 1 98.88 46 THR B CA 1
ATOM 1610 C C . THR B 1 46 ? -6.055 -12.703 1.978 1 98.88 46 THR B C 1
ATOM 1612 O O . THR B 1 46 ? -4.898 -12.75 2.396 1 98.88 46 THR B O 1
ATOM 1615 N N . TRP B 1 47 ? -6.453 -11.891 1.089 1 98.88 47 TRP B N 1
ATOM 1616 C CA . TRP B 1 47 ? -5.496 -10.938 0.537 1 98.88 47 TRP B CA 1
ATOM 1617 C C . TRP B 1 47 ? -4.867 -10.094 1.643 1 98.88 47 TRP B C 1
ATOM 1619 O O . TRP B 1 47 ? -3.646 -9.93 1.687 1 98.88 47 TRP B O 1
ATOM 1629 N N . ALA B 1 48 ? -5.758 -9.555 2.512 1 98.94 48 ALA B N 1
ATOM 1630 C CA . ALA B 1 48 ? -5.27 -8.695 3.588 1 98.94 48 ALA B CA 1
ATOM 1631 C C . ALA B 1 48 ? -4.332 -9.453 4.52 1 98.94 48 ALA B C 1
ATOM 1633 O O . ALA B 1 48 ? -3.262 -8.953 4.875 1 98.94 48 ALA B O 1
ATOM 1634 N N . ASP B 1 49 ? -4.719 -10.617 4.91 1 98.94 49 ASP B N 1
ATOM 1635 C CA . ASP B 1 49 ? -3.881 -11.406 5.805 1 98.94 49 ASP B CA 1
ATOM 1636 C C . ASP B 1 49 ? -2.562 -11.781 5.133 1 98.94 49 ASP B C 1
ATOM 1638 O O . ASP B 1 49 ? -1.52 -11.844 5.789 1 98.94 49 ASP B O 1
ATOM 1642 N N . ALA B 1 50 ? -2.623 -12.094 3.852 1 98.94 50 ALA B N 1
ATOM 1643 C CA . ALA B 1 50 ? -1.409 -12.383 3.096 1 98.94 50 ALA B CA 1
ATOM 1644 C C . ALA B 1 50 ? -0.468 -11.18 3.08 1 98.94 50 ALA B C 1
ATOM 1646 O O . ALA B 1 50 ? 0.733 -11.328 3.324 1 98.94 50 ALA B O 1
ATOM 1647 N N . GLU B 1 51 ? -1.036 -10.008 2.777 1 98.94 51 GLU B N 1
ATOM 1648 C CA . GLU B 1 51 ? -0.22 -8.797 2.807 1 98.94 51 GLU B CA 1
ATOM 1649 C C . GLU B 1 51 ? 0.398 -8.586 4.188 1 98.94 51 GLU B C 1
ATOM 1651 O O . GLU B 1 51 ? 1.592 -8.297 4.297 1 98.94 51 GLU B O 1
ATOM 1656 N N . LEU B 1 52 ? -0.358 -8.719 5.199 1 98.88 52 LEU B N 1
ATOM 1657 C CA . LEU B 1 52 ? 0.14 -8.492 6.551 1 98.88 52 LEU B CA 1
ATOM 1658 C C . LEU B 1 52 ? 1.198 -9.523 6.926 1 98.88 52 LEU B C 1
ATOM 1660 O O . LEU B 1 52 ? 2.143 -9.211 7.656 1 98.88 52 LEU B O 1
ATOM 1664 N N . HIS B 1 53 ? 1.017 -10.75 6.438 1 98.88 53 HIS B N 1
ATOM 1665 C CA . HIS B 1 53 ? 2.062 -11.75 6.613 1 98.88 53 HIS B CA 1
ATOM 1666 C C . HIS B 1 53 ? 3.369 -11.297 5.965 1 98.88 53 HIS B C 1
ATOM 1668 O O . HIS B 1 53 ? 4.426 -11.328 6.602 1 98.88 53 HIS B O 1
ATOM 1674 N N . CYS B 1 54 ? 3.322 -10.898 4.723 1 98.75 54 CYS B N 1
ATOM 1675 C CA . CYS B 1 54 ? 4.516 -10.438 4.02 1 98.75 54 CYS B CA 1
ATOM 1676 C C . CYS B 1 54 ? 5.148 -9.25 4.738 1 98.75 54 CYS B C 1
ATOM 1678 O O . CYS B 1 54 ? 6.363 -9.211 4.922 1 98.75 54 CYS B O 1
ATOM 1680 N N . VAL B 1 55 ? 4.32 -8.336 5.18 1 98.31 55 VAL B N 1
ATOM 1681 C CA . VAL B 1 55 ? 4.805 -7.148 5.879 1 98.31 55 VAL B CA 1
ATOM 1682 C C . VAL B 1 55 ? 5.531 -7.559 7.156 1 98.31 55 VAL B C 1
ATOM 1684 O O . VAL B 1 55 ? 6.555 -6.973 7.512 1 98.31 55 VAL B O 1
ATOM 1687 N N . SER B 1 56 ? 5.035 -8.547 7.848 1 98 56 SER B N 1
ATOM 1688 C CA . SER B 1 56 ? 5.66 -9.023 9.078 1 98 56 SER B CA 1
ATOM 1689 C C . SER B 1 56 ? 7.062 -9.562 8.82 1 98 56 SER B C 1
ATOM 1691 O O . SER B 1 56 ? 7.879 -9.656 9.734 1 98 56 SER B O 1
ATOM 1693 N N . GLU B 1 57 ? 7.367 -9.859 7.578 1 96.81 57 GLU B N 1
ATOM 1694 C CA . GLU B 1 57 ? 8.68 -10.359 7.191 1 96.81 57 GLU B CA 1
ATOM 1695 C C . GLU B 1 57 ? 9.508 -9.281 6.508 1 96.81 57 GLU B C 1
ATOM 1697 O O . GLU B 1 57 ? 10.539 -9.578 5.895 1 96.81 57 GLU B O 1
ATOM 1702 N N . GLY B 1 58 ? 9.078 -8.062 6.547 1 95.19 58 GLY B N 1
ATOM 1703 C CA . GLY B 1 58 ? 9.805 -6.957 5.949 1 95.19 58 GLY B CA 1
ATOM 1704 C C . GLY B 1 58 ? 9.625 -6.867 4.445 1 95.19 58 GLY B C 1
ATOM 1705 O O . GLY B 1 58 ? 10.477 -6.312 3.748 1 95.19 58 GLY B O 1
ATOM 1706 N N . THR B 1 59 ? 8.617 -7.543 3.971 1 97.38 59 THR B N 1
ATOM 1707 C CA . THR B 1 59 ? 8.312 -7.574 2.543 1 97.38 59 THR B CA 1
ATOM 1708 C C . THR B 1 59 ? 6.863 -7.176 2.291 1 97.38 59 THR B C 1
ATOM 1710 O O . THR B 1 59 ? 6.215 -6.594 3.162 1 97.38 59 THR B O 1
ATOM 1713 N N . ASN B 1 60 ? 6.348 -7.398 1.057 1 98.44 60 ASN B N 1
ATOM 1714 C CA . ASN B 1 60 ? 4.957 -7.227 0.642 1 98.44 60 ASN B CA 1
ATOM 1715 C C . ASN B 1 60 ? 4.523 -8.32 -0.33 1 98.44 60 ASN B C 1
ATOM 1717 O O . ASN B 1 60 ? 5.359 -9.07 -0.842 1 98.44 60 ASN B O 1
ATOM 1721 N N . LEU B 1 61 ? 3.174 -8.406 -0.463 1 98.81 61 LEU B N 1
ATOM 1722 C CA . LEU B 1 61 ? 2.752 -9.148 -1.644 1 98.81 61 LEU B CA 1
ATOM 1723 C C . LEU B 1 61 ? 3.441 -8.625 -2.896 1 98.81 61 LEU B C 1
ATOM 1725 O O . LEU B 1 61 ? 3.605 -7.41 -3.055 1 98.81 61 LEU B O 1
ATOM 1729 N N . VAL B 1 62 ? 3.789 -9.516 -3.787 1 98.62 62 VAL B N 1
ATOM 1730 C CA . VAL B 1 62 ? 4.688 -9.203 -4.895 1 98.62 62 VAL B CA 1
ATOM 1731 C C . VAL B 1 62 ? 4.023 -8.195 -5.832 1 98.62 62 VAL B C 1
ATOM 1733 O O . VAL B 1 62 ? 2.846 -8.344 -6.172 1 98.62 62 VAL B O 1
ATOM 1736 N N . SER B 1 63 ? 4.746 -7.148 -6.121 1 98.5 63 SER B N 1
ATOM 1737 C CA . SER B 1 63 ? 4.469 -6.316 -7.289 1 98.5 63 SER B CA 1
ATOM 1738 C C . SER B 1 63 ? 5.262 -6.781 -8.5 1 98.5 63 SER B C 1
ATOM 1740 O O . SER B 1 63 ? 6.359 -7.324 -8.359 1 98.5 63 SER B O 1
ATOM 1742 N N . ILE B 1 64 ? 4.695 -6.656 -9.641 1 98.44 64 ILE B N 1
ATOM 1743 C CA . ILE B 1 64 ? 5.305 -7.141 -10.875 1 98.44 64 ILE B CA 1
ATOM 1744 C C . ILE B 1 64 ? 5.387 -6 -11.891 1 98.44 64 ILE B C 1
ATOM 1746 O O . ILE B 1 64 ? 4.379 -5.367 -12.211 1 98.44 64 ILE B O 1
ATOM 1750 N N . HIS B 1 65 ? 6.598 -5.836 -12.453 1 97.44 65 HIS B N 1
ATOM 1751 C CA . HIS B 1 65 ? 6.824 -4.59 -13.18 1 97.44 65 HIS B CA 1
ATOM 1752 C C . HIS B 1 65 ? 7.293 -4.859 -14.602 1 97.44 65 HIS B C 1
ATOM 1754 O O . HIS B 1 65 ? 7.574 -3.924 -15.359 1 97.44 65 HIS B O 1
ATOM 1760 N N . SER B 1 66 ? 7.422 -6.074 -14.984 1 97.62 66 SER B N 1
ATOM 1761 C CA . SER B 1 66 ? 7.832 -6.438 -16.328 1 97.62 66 SER B CA 1
ATOM 1762 C C . SER B 1 66 ? 7.445 -7.875 -16.656 1 97.62 66 SER B C 1
ATOM 1764 O O . SER B 1 66 ? 7.098 -8.648 -15.766 1 97.62 66 SER B O 1
ATOM 1766 N N . LEU B 1 67 ? 7.504 -8.164 -17.969 1 97.81 67 LEU B N 1
ATOM 1767 C CA . LEU B 1 67 ? 7.238 -9.531 -18.406 1 97.81 67 LEU B CA 1
ATOM 1768 C C . LEU B 1 67 ? 8.289 -10.484 -17.844 1 97.81 67 LEU B C 1
ATOM 1770 O O . LEU B 1 67 ? 7.965 -11.617 -17.484 1 97.81 67 LEU B O 1
ATOM 1774 N N . LYS B 1 68 ? 9.539 -10.078 -17.797 1 97.25 68 LYS B N 1
ATOM 1775 C CA . LYS B 1 68 ? 10.594 -10.906 -17.234 1 97.25 68 LYS B CA 1
ATOM 1776 C C . LYS B 1 68 ? 10.312 -11.242 -15.773 1 97.25 68 LYS B C 1
ATOM 1778 O O . LYS B 1 68 ? 10.477 -12.383 -15.352 1 97.25 68 LYS B O 1
ATOM 1783 N N . GLU B 1 69 ? 9.875 -10.227 -15.039 1 97.25 69 GLU B N 1
ATOM 1784 C CA . GLU B 1 69 ? 9.531 -10.438 -13.641 1 97.25 69 GLU B CA 1
ATOM 1785 C C . GLU B 1 69 ? 8.312 -11.352 -13.508 1 97.25 69 GLU B C 1
ATOM 1787 O O . GLU B 1 69 ? 8.266 -12.211 -12.625 1 97.25 69 GLU B O 1
ATOM 1792 N N . GLN B 1 70 ? 7.332 -11.164 -14.375 1 98.12 70 GLN B N 1
ATOM 1793 C CA . GLN B 1 70 ? 6.156 -12.023 -14.422 1 98.12 70 GLN B CA 1
ATOM 1794 C C . GLN B 1 70 ? 6.555 -13.484 -14.633 1 98.12 70 GLN B C 1
ATOM 1796 O O . GLN B 1 70 ? 6.059 -14.375 -13.938 1 98.12 70 GLN B O 1
ATOM 1801 N N . ASN B 1 71 ? 7.438 -13.734 -15.531 1 97.38 71 ASN B N 1
ATOM 1802 C CA . ASN B 1 71 ? 7.902 -15.086 -15.828 1 97.38 71 ASN B CA 1
ATOM 1803 C C . ASN B 1 71 ? 8.688 -15.68 -14.664 1 97.38 71 ASN B C 1
ATOM 1805 O O . ASN B 1 71 ? 8.578 -16.875 -14.383 1 97.38 71 ASN B O 1
ATOM 1809 N N . PHE B 1 72 ? 9.445 -14.836 -14.016 1 97.56 72 PHE B N 1
ATOM 1810 C CA . PHE B 1 72 ? 10.172 -15.297 -12.844 1 97.56 72 PHE B CA 1
ATOM 1811 C C . PHE B 1 72 ? 9.211 -15.758 -11.75 1 97.56 72 PHE B C 1
ATOM 1813 O O . PHE B 1 72 ? 9.383 -16.828 -11.18 1 97.56 72 PHE B O 1
ATOM 1820 N N . VAL B 1 73 ? 8.172 -14.891 -11.453 1 97.31 73 VAL B N 1
ATOM 1821 C CA . VAL B 1 73 ? 7.191 -15.219 -10.422 1 97.31 73 VAL B CA 1
ATOM 1822 C C . VAL B 1 73 ? 6.461 -16.516 -10.789 1 97.31 73 VAL B C 1
ATOM 1824 O O . VAL B 1 73 ? 6.242 -17.375 -9.938 1 97.31 73 VAL B O 1
ATOM 1827 N N . LYS B 1 74 ? 6.109 -16.672 -12.047 1 96.31 74 LYS B N 1
ATOM 1828 C CA . LYS B 1 74 ? 5.473 -17.891 -12.523 1 96.31 74 LYS B CA 1
ATOM 1829 C C . LYS B 1 74 ? 6.363 -19.109 -12.266 1 96.31 74 LYS B C 1
ATOM 1831 O O . LYS B 1 74 ? 5.895 -20.141 -11.766 1 96.31 74 LYS B O 1
ATOM 1836 N N . ALA B 1 75 ? 7.617 -19 -12.625 1 95.62 75 ALA B N 1
ATOM 1837 C CA . ALA B 1 75 ? 8.555 -20.094 -12.422 1 95.62 75 ALA B CA 1
ATOM 1838 C C . ALA B 1 75 ? 8.688 -20.438 -10.945 1 95.62 75 ALA B C 1
ATOM 1840 O O . ALA B 1 75 ? 8.758 -21.609 -10.578 1 95.62 75 ALA B O 1
ATOM 1841 N N . LEU B 1 76 ? 8.727 -19.438 -10.117 1 96.06 76 LEU B N 1
ATOM 1842 C CA . LEU B 1 76 ? 8.82 -19.641 -8.672 1 96.06 76 LEU B CA 1
ATOM 1843 C C . LEU B 1 76 ? 7.617 -20.422 -8.148 1 96.06 76 LEU B C 1
ATOM 1845 O O . LEU B 1 76 ? 7.773 -21.391 -7.41 1 96.06 76 LEU B O 1
ATOM 1849 N N . VAL B 1 77 ? 6.449 -19.953 -8.555 1 96.06 77 VAL B N 1
ATOM 1850 C CA . VAL B 1 77 ? 5.219 -20.594 -8.102 1 96.06 77 VAL B CA 1
ATOM 1851 C C . VAL B 1 77 ? 5.18 -22.031 -8.586 1 96.06 77 VAL B C 1
ATOM 1853 O O . VAL B 1 77 ? 4.809 -22.938 -7.832 1 96.06 77 VAL B O 1
ATOM 1856 N N . LYS B 1 78 ? 5.52 -22.234 -9.836 1 93.38 78 LYS B N 1
ATOM 1857 C CA . LYS B 1 78 ? 5.52 -23.578 -10.414 1 93.38 78 LYS B CA 1
ATOM 1858 C C . LYS B 1 78 ? 6.445 -24.516 -9.641 1 93.38 78 LYS B C 1
ATOM 1860 O O . LYS B 1 78 ? 6.145 -25.688 -9.477 1 93.38 78 LYS B O 1
ATOM 1865 N N . LYS B 1 79 ? 7.551 -24.016 -9.203 1 92.06 79 LYS B N 1
ATOM 1866 C CA . LYS B 1 79 ? 8.523 -24.797 -8.453 1 92.06 79 LYS B CA 1
ATOM 1867 C C . LYS B 1 79 ? 7.898 -25.375 -7.18 1 92.06 79 LYS B C 1
ATOM 1869 O O . LYS B 1 79 ? 8.172 -26.516 -6.801 1 92.06 79 LYS B O 1
ATOM 1874 N N . PHE B 1 80 ? 7.086 -24.578 -6.5 1 90 80 PHE B N 1
ATOM 1875 C CA . PHE B 1 80 ? 6.602 -24.969 -5.18 1 90 80 PHE B CA 1
ATOM 1876 C C . PHE B 1 80 ? 5.191 -25.531 -5.266 1 90 80 PHE B C 1
ATOM 1878 O O . PHE B 1 80 ? 4.719 -26.188 -4.328 1 90 80 PHE B O 1
ATOM 1885 N N . ASN B 1 81 ? 4.539 -25.016 -6.191 1 75.19 81 ASN B N 1
ATOM 1886 C CA . ASN B 1 81 ? 3.146 -25.438 -6.332 1 75.19 81 ASN B CA 1
ATOM 1887 C C . ASN B 1 81 ? 2.855 -25.953 -7.742 1 75.19 81 ASN B C 1
ATOM 1889 O O . ASN B 1 81 ? 2.768 -25.172 -8.688 1 75.19 81 ASN B O 1
ATOM 1893 N N . GLN B 1 82 ? 2.631 -27.188 -7.766 1 67.12 82 GLN B N 1
ATOM 1894 C CA . GLN B 1 82 ? 2.391 -27.766 -9.078 1 67.12 82 GLN B CA 1
ATOM 1895 C C . GLN B 1 82 ? 0.896 -27.875 -9.375 1 67.12 82 GLN B C 1
ATOM 1897 O O . GLN B 1 82 ? 0.49 -28 -10.531 1 67.12 82 GLN B O 1
ATOM 1902 N N . ALA B 1 83 ? 0.241 -27.75 -8.289 1 67.06 83 ALA B N 1
ATOM 1903 C CA . ALA B 1 83 ? -1.194 -27.875 -8.539 1 67.06 83 ALA B CA 1
ATOM 1904 C C . ALA B 1 83 ? -1.796 -26.531 -8.961 1 67.06 83 ALA B C 1
ATOM 1906 O O . ALA B 1 83 ? -1.251 -25.484 -8.656 1 67.06 83 ALA B O 1
ATOM 1907 N N . GLU B 1 84 ? -2.74 -26.641 -9.969 1 60.69 84 GLU B N 1
ATOM 1908 C CA . GLU B 1 84 ? -3.475 -25.516 -10.547 1 60.69 84 GLU B CA 1
ATOM 1909 C C . GLU B 1 84 ? -4.07 -24.625 -9.461 1 60.69 84 GLU B C 1
ATOM 1911 O O . GLU B 1 84 ? -5.184 -24.875 -8.992 1 60.69 84 GLU B O 1
ATOM 1916 N N . ARG B 1 85 ? -3.162 -23.547 -8.977 1 81.31 85 ARG B N 1
ATOM 1917 C CA . ARG B 1 85 ? -3.662 -22.828 -7.809 1 81.31 85 ARG B CA 1
ATOM 1918 C C . ARG B 1 85 ? -3.551 -21.312 -7.996 1 81.31 85 ARG B C 1
ATOM 1920 O O . ARG B 1 85 ? -2.785 -20.844 -8.836 1 81.31 85 ARG B O 1
ATOM 1927 N N . HIS B 1 86 ? -4.512 -20.672 -7.543 1 95.31 86 HIS B N 1
ATOM 1928 C CA . HIS B 1 86 ? -4.594 -19.219 -7.438 1 95.31 86 HIS B CA 1
ATOM 1929 C C . HIS B 1 86 ? -3.549 -18.672 -6.473 1 95.31 86 HIS B C 1
ATOM 1931 O O . HIS B 1 86 ? -3.291 -19.266 -5.426 1 95.31 86 HIS B O 1
ATOM 1937 N N . ILE B 1 87 ? -2.918 -17.625 -6.973 1 97.81 87 ILE B N 1
ATOM 1938 C CA . ILE B 1 87 ? -1.848 -17 -6.199 1 97.81 87 ILE B CA 1
ATOM 1939 C C . ILE B 1 87 ? -2.133 -15.508 -6.035 1 97.81 87 ILE B C 1
ATOM 1941 O O . ILE B 1 87 ? -2.25 -14.781 -7.023 1 97.81 87 ILE B O 1
ATOM 1945 N N . TRP B 1 88 ? -2.23 -15.078 -4.691 1 98.75 88 TRP B N 1
ATOM 1946 C CA . TRP B 1 88 ? -2.355 -13.641 -4.496 1 98.75 88 TRP B CA 1
ATOM 1947 C C . TRP B 1 88 ? -1.086 -12.922 -4.941 1 98.75 88 TRP B C 1
ATOM 1949 O O . TRP B 1 88 ? 0.025 -13.375 -4.66 1 98.75 88 TRP B O 1
ATOM 1959 N N . ILE B 1 89 ? -1.255 -11.789 -5.594 1 98.88 89 ILE B N 1
ATOM 1960 C CA . ILE B 1 89 ? -0.214 -10.781 -5.789 1 98.88 89 ILE B CA 1
ATOM 1961 C C . ILE B 1 89 ? -0.656 -9.453 -5.18 1 98.88 89 ILE B C 1
ATOM 1963 O O . ILE B 1 89 ? -1.779 -9.336 -4.688 1 98.88 89 ILE B O 1
ATOM 1967 N N . GLY B 1 90 ? 0.156 -8.477 -5.203 1 98.94 90 GLY B N 1
ATOM 1968 C CA . GLY B 1 90 ? -0.032 -7.32 -4.34 1 98.94 90 GLY B CA 1
ATOM 1969 C C . GLY B 1 90 ? -0.912 -6.25 -4.957 1 98.94 90 GLY B C 1
ATOM 1970 O O . GLY B 1 90 ? -0.927 -5.109 -4.492 1 98.94 90 GLY B O 1
ATOM 1971 N N . LEU B 1 91 ? -1.681 -6.531 -5.957 1 98.94 91 LEU B N 1
ATOM 1972 C CA . LEU B 1 91 ? -2.459 -5.531 -6.684 1 98.94 91 LEU B CA 1
ATOM 1973 C C . LEU B 1 91 ? -3.908 -5.523 -6.211 1 98.94 91 LEU B C 1
ATOM 1975 O O . LEU B 1 91 ? -4.512 -6.582 -6.02 1 98.94 91 LEU B O 1
ATOM 1979 N N . SER B 1 92 ? -4.453 -4.324 -5.977 1 98.94 92 SER B N 1
ATOM 1980 C CA . SER B 1 92 ? -5.863 -4.184 -5.617 1 98.94 92 SER B CA 1
ATOM 1981 C C . SER B 1 92 ? -6.398 -2.811 -6.008 1 98.94 92 SER B C 1
ATOM 1983 O O . SER B 1 92 ? -5.621 -1.886 -6.262 1 98.94 92 SER B O 1
ATOM 1985 N N . ASP B 1 93 ? -7.715 -2.707 -6.141 1 98.81 93 ASP B N 1
ATOM 1986 C CA . ASP B 1 93 ? -8.344 -1.411 -6.367 1 98.81 93 ASP B CA 1
ATOM 1987 C C . ASP B 1 93 ? -9.438 -1.143 -5.336 1 98.81 93 ASP B C 1
ATOM 1989 O O . ASP B 1 93 ? -10.477 -0.567 -5.656 1 98.81 93 ASP B O 1
ATOM 1993 N N . THR B 1 94 ? -9.156 -1.548 -4.125 1 98.06 94 THR B N 1
ATOM 1994 C CA . THR B 1 94 ? -10.109 -1.445 -3.027 1 98.06 94 THR B CA 1
ATOM 1995 C C . THR B 1 94 ? -10.406 0.016 -2.703 1 98.06 94 THR B C 1
ATOM 1997 O O . THR B 1 94 ? -11.5 0.347 -2.244 1 98.06 94 THR B O 1
ATOM 2000 N N . HIS B 1 95 ? -9.461 0.892 -2.918 1 98.31 95 HIS B N 1
ATOM 2001 C CA . HIS B 1 95 ? -9.625 2.287 -2.527 1 98.31 95 HIS B CA 1
ATOM 2002 C C . HIS B 1 95 ? -10.461 3.051 -3.547 1 98.31 95 HIS B C 1
ATOM 2004 O O . HIS B 1 95 ? -11.148 4.016 -3.197 1 98.31 95 HIS B O 1
ATOM 2010 N N . LYS B 1 96 ? -10.367 2.658 -4.758 1 98 96 LYS B N 1
ATOM 2011 C CA . LYS B 1 96 ? -11.109 3.252 -5.867 1 98 96 LYS B CA 1
ATOM 2012 C C . LYS B 1 96 ? -11.195 2.289 -7.047 1 98 96 LYS B C 1
ATOM 2014 O O . LYS B 1 96 ? -10.18 1.957 -7.66 1 98 96 LYS B O 1
ATOM 2019 N N . GLN B 1 97 ? -12.453 1.964 -7.359 1 98 97 GLN B N 1
ATOM 2020 C CA . GLN B 1 97 ? -12.68 0.996 -8.43 1 98 97 GLN B CA 1
ATOM 2021 C C . GLN B 1 97 ? -11.969 1.417 -9.711 1 98 97 GLN B C 1
ATOM 2023 O O . GLN B 1 97 ? -12.133 2.549 -10.172 1 98 97 GLN B O 1
ATOM 2028 N N . GLY B 1 98 ? -11.156 0.51 -10.25 1 98.12 98 GLY B N 1
ATOM 2029 C CA . GLY B 1 98 ? -10.477 0.741 -11.516 1 98.12 98 GLY B CA 1
ATOM 2030 C C . GLY B 1 98 ? -9.133 1.429 -11.359 1 98.12 98 GLY B C 1
ATOM 2031 O O . GLY B 1 98 ? -8.352 1.512 -12.312 1 98.12 98 GLY B O 1
ATOM 2032 N N . ARG B 1 99 ? -8.859 1.907 -10.195 1 98.56 99 ARG B N 1
ATOM 2033 C CA . ARG B 1 99 ? -7.566 2.521 -9.898 1 98.56 99 ARG B CA 1
ATOM 2034 C C . ARG B 1 99 ? -6.684 1.578 -9.086 1 98.56 99 ARG B C 1
ATOM 2036 O O . ARG B 1 99 ? -6.699 1.611 -7.855 1 98.56 99 ARG B O 1
ATOM 2043 N N . TRP B 1 100 ? -5.898 0.881 -9.828 1 98.88 100 TRP B N 1
ATOM 2044 C CA . TRP B 1 100 ? -5.133 -0.219 -9.25 1 98.88 100 TRP B CA 1
ATOM 2045 C C . TRP B 1 100 ? -3.891 0.301 -8.531 1 98.88 100 TRP B C 1
ATOM 2047 O O . TRP B 1 100 ? -3.219 1.211 -9.023 1 98.88 100 TRP B O 1
ATOM 2057 N N . MET B 1 101 ? -3.619 -0.275 -7.359 1 98.88 101 MET B N 1
ATOM 2058 C CA . MET B 1 101 ? -2.463 0.085 -6.543 1 98.88 101 MET B CA 1
ATOM 2059 C C . MET B 1 101 ? -1.719 -1.161 -6.074 1 98.88 101 MET B C 1
ATOM 2061 O O . MET B 1 101 ? -2.34 -2.148 -5.68 1 98.88 101 MET B O 1
ATOM 2065 N N . TRP B 1 102 ? -0.389 -1.104 -6.223 1 98.69 102 TRP B N 1
ATOM 2066 C CA . TRP B 1 102 ? 0.428 -2.125 -5.574 1 98.69 102 TRP B CA 1
ATOM 2067 C C . TRP B 1 102 ? 0.493 -1.895 -4.07 1 98.69 102 TRP B C 1
ATOM 2069 O O . TRP B 1 102 ? 0.631 -0.757 -3.613 1 98.69 102 TRP B O 1
ATOM 2079 N N . SER B 1 103 ? 0.5 -2.994 -3.305 1 98.38 103 SER B N 1
ATOM 2080 C CA . SER B 1 103 ? 0.525 -2.895 -1.85 1 98.38 103 SER B CA 1
ATOM 2081 C C . SER B 1 103 ? 1.886 -2.42 -1.351 1 98.38 103 SER B C 1
ATOM 2083 O O . SER B 1 103 ? 2.02 -2.004 -0.199 1 98.38 103 SER B O 1
ATOM 2085 N N . ASP B 1 104 ? 2.924 -2.488 -2.213 1 97.25 104 ASP B N 1
ATOM 2086 C CA . ASP B 1 104 ? 4.242 -2.029 -1.793 1 97.25 104 ASP B CA 1
ATOM 2087 C C . ASP B 1 104 ? 4.461 -0.564 -2.164 1 97.25 104 ASP B C 1
ATOM 2089 O O . ASP B 1 104 ? 5.555 -0.029 -1.988 1 97.25 104 ASP B O 1
ATOM 2093 N N . GLY B 1 105 ? 3.467 0.067 -2.711 1 97 105 GLY B N 1
ATOM 2094 C CA . GLY B 1 105 ? 3.504 1.499 -2.961 1 97 105 GLY B CA 1
ATOM 2095 C C . GLY B 1 105 ? 4.113 1.854 -4.305 1 97 105 GLY B C 1
ATOM 2096 O O . GLY B 1 105 ? 4.125 3.023 -4.695 1 97 105 GLY B O 1
ATOM 2097 N N . SER B 1 106 ? 4.586 0.911 -5.016 1 96.75 106 SER B N 1
ATOM 2098 C CA . SER B 1 106 ? 5.18 1.207 -6.316 1 96.75 106 SER B CA 1
ATOM 2099 C C . SER B 1 106 ? 4.105 1.509 -7.355 1 96.75 106 SER B C 1
ATOM 2101 O O . SER B 1 106 ? 2.93 1.201 -7.148 1 96.75 106 SER B O 1
ATOM 2103 N N . ALA B 1 107 ? 4.496 2.131 -8.406 1 96.88 107 ALA B N 1
ATOM 2104 C CA . ALA B 1 107 ? 3.57 2.508 -9.469 1 96.88 107 ALA B CA 1
ATOM 2105 C C . ALA B 1 107 ? 3.193 1.298 -10.32 1 96.88 107 ALA B C 1
ATOM 2107 O O . ALA B 1 107 ? 3.975 0.353 -10.445 1 96.88 107 ALA B O 1
ATOM 2108 N N . VAL B 1 108 ? 2.006 1.358 -10.891 1 98.25 108 VAL B N 1
ATOM 2109 C CA . VAL B 1 108 ? 1.536 0.312 -11.797 1 98.25 108 VAL B CA 1
ATOM 2110 C C . VAL B 1 108 ? 1.829 0.706 -13.242 1 98.25 108 VAL B C 1
ATOM 2112 O O . VAL B 1 108 ? 1.12 1.531 -13.82 1 98.25 108 VAL B O 1
ATOM 2115 N N . TYR B 1 109 ? 2.898 0.096 -13.789 1 96.62 109 TYR B N 1
ATOM 2116 C CA . TYR B 1 109 ? 3.217 0.423 -15.172 1 96.62 109 TYR B CA 1
ATOM 2117 C C . TYR B 1 109 ? 3.16 -0.819 -16.062 1 96.62 109 TYR B C 1
ATOM 2119 O O . TYR B 1 109 ? 3.309 -0.729 -17.281 1 96.62 109 TYR B O 1
ATOM 2127 N N . PHE B 1 110 ? 3.059 -1.942 -15.5 1 98.44 110 PHE B N 1
ATOM 2128 C CA . PHE B 1 110 ? 2.932 -3.234 -16.156 1 98.44 110 PHE B CA 1
ATOM 2129 C C . PHE B 1 110 ? 1.725 -4 -15.633 1 98.44 110 PHE B C 1
ATOM 2131 O O . PHE B 1 110 ? 1.476 -4.02 -14.43 1 98.44 110 PHE B O 1
ATOM 2138 N N . VAL B 1 111 ? 0.896 -4.527 -16.562 1 98.75 111 VAL B N 1
ATOM 2139 C CA . VAL B 1 111 ? -0.209 -5.402 -16.188 1 98.75 111 VAL B CA 1
ATOM 2140 C C . VAL B 1 111 ? -0.208 -6.645 -17.078 1 98.75 111 VAL B C 1
ATOM 2142 O O . VAL B 1 111 ? 0.335 -6.621 -18.188 1 98.75 111 VAL B O 1
ATOM 2145 N N . PHE B 1 112 ? -0.747 -7.77 -16.562 1 98.75 112 PHE B N 1
ATOM 2146 C CA . PHE B 1 112 ? -0.752 -9.039 -17.297 1 98.75 112 PHE B CA 1
ATOM 2147 C C . PHE B 1 112 ? -2.094 -9.742 -17.125 1 98.75 112 PHE B C 1
ATOM 2149 O O . PHE B 1 112 ? -2.145 -10.906 -16.734 1 98.75 112 PHE B O 1
ATOM 2156 N N . TRP B 1 113 ? -3.121 -9.078 -17.484 1 98.81 113 TRP B N 1
ATOM 2157 C CA . TRP B 1 113 ? -4.496 -9.523 -17.281 1 98.81 113 TRP B CA 1
ATOM 2158 C C . TRP B 1 113 ? -4.82 -10.703 -18.188 1 98.81 113 TRP B C 1
ATOM 2160 O O . TRP B 1 113 ? -4.371 -10.758 -19.344 1 98.81 113 TRP B O 1
ATOM 2170 N N . ASN B 1 114 ? -5.582 -11.609 -17.703 1 98.44 114 ASN B N 1
ATOM 2171 C CA . ASN B 1 114 ? -6.219 -12.609 -18.547 1 98.44 114 ASN B CA 1
ATOM 2172 C C . ASN B 1 114 ? -7.262 -11.977 -19.469 1 98.44 114 ASN B C 1
ATOM 2174 O O . ASN B 1 114 ? -7.797 -10.914 -19.156 1 98.44 114 ASN B O 1
ATOM 2178 N N . VAL B 1 115 ? -7.543 -12.656 -20.531 1 97.62 115 VAL B N 1
ATOM 2179 C CA . VAL B 1 115 ? -8.57 -12.18 -21.438 1 97.62 115 VAL B CA 1
ATOM 2180 C C . VAL B 1 115 ? -9.883 -11.984 -20.688 1 97.62 115 VAL B C 1
ATOM 2182 O O . VAL B 1 115 ? -10.32 -12.875 -19.953 1 97.62 115 VAL B O 1
ATOM 2185 N N . GLY B 1 116 ? -10.469 -10.789 -20.844 1 98.31 116 GLY B N 1
ATOM 2186 C CA . GLY B 1 116 ? -11.75 -10.508 -20.219 1 98.31 116 GLY B CA 1
ATOM 2187 C C . GLY B 1 116 ? -11.625 -9.961 -18.797 1 98.31 116 GLY B C 1
ATOM 2188 O O . GLY B 1 116 ? -12.625 -9.633 -18.172 1 98.31 116 GLY B O 1
ATOM 2189 N N . GLU B 1 117 ? -10.398 -9.844 -18.359 1 98.31 117 GLU B N 1
ATOM 2190 C CA . GLU B 1 117 ? -10.148 -9.359 -17 1 98.31 117 GLU B CA 1
ATOM 2191 C C . GLU B 1 117 ? -9.438 -8.008 -17.016 1 98.31 117 GLU B C 1
ATOM 2193 O O . GLU B 1 117 ? -8.797 -7.648 -18.016 1 98.31 117 GLU B O 1
ATOM 2198 N N . PRO B 1 118 ? -9.453 -7.285 -15.914 1 98.62 118 PRO B N 1
ATOM 2199 C CA . PRO B 1 118 ? -10.344 -7.469 -14.773 1 98.62 118 PRO B CA 1
ATOM 2200 C C . PRO B 1 118 ? -11.805 -7.16 -15.102 1 98.62 118 PRO B C 1
ATOM 2202 O O . PRO B 1 118 ? -12.086 -6.207 -15.828 1 98.62 118 PRO B O 1
ATOM 2205 N N . ASN B 1 119 ? -12.812 -7.852 -14.555 1 98.62 119 ASN B N 1
ATOM 2206 C CA . ASN B 1 119 ? -14.203 -7.66 -14.953 1 98.62 119 ASN B CA 1
ATOM 2207 C C . ASN B 1 119 ? -15.078 -7.293 -13.766 1 98.62 119 ASN B C 1
ATOM 2209 O O . ASN B 1 119 ? -16.266 -7.023 -13.93 1 98.62 119 ASN B O 1
ATOM 2213 N N . ASN B 1 120 ? -14.484 -7.266 -12.562 1 98.62 120 ASN B N 1
ATOM 2214 C CA . ASN B 1 120 ? -15.242 -6.945 -11.367 1 98.62 120 ASN B CA 1
ATOM 2215 C C . ASN B 1 120 ? -16.547 -7.727 -11.305 1 98.62 120 ASN B C 1
ATOM 2217 O O . ASN B 1 120 ? -17.609 -7.156 -11.016 1 98.62 120 ASN B O 1
ATOM 2221 N N . ALA B 1 121 ? -16.5 -8.984 -11.609 1 97.56 121 ALA B N 1
ATOM 2222 C CA . ALA B 1 121 ? -17.719 -9.805 -11.578 1 97.56 121 ALA B CA 1
ATOM 2223 C C . ALA B 1 121 ? -18.422 -9.688 -10.234 1 97.56 121 ALA B C 1
ATOM 2225 O O . ALA B 1 121 ? -17.766 -9.766 -9.18 1 97.56 121 ALA B O 1
ATOM 2226 N N . GLY B 1 122 ? -19.766 -9.406 -10.312 1 97.5 122 GLY B N 1
ATOM 2227 C CA . GLY B 1 122 ? -20.531 -9.25 -9.094 1 97.5 122 GLY B CA 1
ATOM 2228 C C . GLY B 1 122 ? -20.312 -7.906 -8.422 1 97.5 122 GLY B C 1
ATOM 2229 O O . GLY B 1 122 ? -20.938 -7.605 -7.398 1 97.5 122 GLY B O 1
ATOM 2230 N N . GLY B 1 123 ? -19.469 -7.125 -8.867 1 97.5 123 GLY B N 1
ATOM 2231 C CA . GLY B 1 123 ? -19.281 -5.762 -8.406 1 97.5 123 GLY B CA 1
ATOM 2232 C C . GLY B 1 123 ? -18.406 -5.668 -7.164 1 97.5 123 GLY B C 1
ATOM 2233 O O . GLY B 1 123 ? -18.344 -4.621 -6.516 1 97.5 123 GLY B O 1
ATOM 2234 N N . ASN B 1 124 ? -17.734 -6.727 -6.777 1 97.56 124 ASN B N 1
ATOM 2235 C CA . ASN B 1 124 ? -17 -6.699 -5.52 1 97.56 124 ASN B CA 1
ATOM 2236 C C . ASN B 1 124 ? -15.664 -7.422 -5.641 1 97.56 124 ASN B C 1
ATOM 2238 O O . ASN B 1 124 ? -15.156 -7.961 -4.652 1 97.56 124 ASN B O 1
ATOM 2242 N N . GLU B 1 125 ? -15.07 -7.555 -6.84 1 98.69 125 GLU B N 1
ATOM 2243 C CA . GLU B 1 125 ? -13.742 -8.117 -7.047 1 98.69 125 GLU B CA 1
ATOM 2244 C C . GLU B 1 125 ? -12.672 -7.027 -7.07 1 98.69 125 GLU B C 1
ATOM 2246 O O . GLU B 1 125 ? -12.562 -6.281 -8.047 1 98.69 125 GLU B O 1
ATOM 2251 N N . HIS B 1 126 ? -11.875 -6.961 -5.977 1 98.81 126 HIS B N 1
ATOM 2252 C CA . HIS B 1 126 ? -10.977 -5.816 -5.852 1 98.81 126 HIS B CA 1
ATOM 2253 C C . HIS B 1 126 ? -9.539 -6.27 -5.625 1 98.81 126 HIS B C 1
ATOM 2255 O O . HIS B 1 126 ? -8.633 -5.438 -5.531 1 98.81 126 HIS B O 1
ATOM 2261 N N . CYS B 1 127 ? -9.328 -7.555 -5.48 1 98.94 127 CYS B N 1
ATOM 2262 C CA . CYS B 1 127 ? -7.992 -8.078 -5.238 1 98.94 127 CYS B CA 1
ATOM 2263 C C . CYS B 1 127 ? -7.547 -8.984 -6.383 1 98.94 127 CYS B C 1
ATOM 2265 O O . CYS B 1 127 ? -8.375 -9.641 -7.016 1 98.94 127 CYS B O 1
ATOM 2267 N N . VAL B 1 128 ? -6.242 -9.016 -6.641 1 98.94 128 VAL B N 1
ATOM 2268 C CA . VAL B 1 128 ? -5.77 -9.656 -7.859 1 98.94 128 VAL B CA 1
ATOM 2269 C C . VAL B 1 128 ? -4.996 -10.922 -7.508 1 98.94 128 VAL B C 1
ATOM 2271 O O . VAL B 1 128 ? -4.207 -10.938 -6.562 1 98.94 128 VAL B O 1
ATOM 2274 N N . HIS B 1 129 ? -5.277 -11.938 -8.273 1 98.69 129 HIS B N 1
ATOM 2275 C CA . HIS B 1 129 ? -4.543 -13.195 -8.195 1 98.69 129 HIS B CA 1
ATOM 2276 C C . HIS B 1 129 ? -4.082 -13.641 -9.578 1 98.69 129 HIS B C 1
ATOM 2278 O O . HIS B 1 129 ? -4.582 -13.156 -10.594 1 98.69 129 HIS B O 1
ATOM 2284 N N . GLY B 1 130 ? -3.07 -14.453 -9.633 1 97.62 130 GLY B N 1
ATOM 2285 C CA . GLY B 1 130 ? -2.678 -15.188 -10.82 1 97.62 130 GLY B CA 1
ATOM 2286 C C . GLY B 1 130 ? -3.092 -16.641 -10.789 1 97.62 130 GLY B C 1
ATOM 2287 O O . GLY B 1 130 ? -3.215 -17.234 -9.711 1 97.62 130 GLY B O 1
ATOM 2288 N N . THR B 1 131 ? -3.307 -17.172 -11.945 1 94.81 131 THR B N 1
ATOM 2289 C CA . THR B 1 131 ? -3.646 -18.578 -12.055 1 94.81 131 THR B CA 1
ATOM 2290 C C . THR B 1 131 ? -2.586 -19.328 -12.859 1 94.81 131 THR B C 1
ATOM 2292 O O . THR B 1 131 ? -2.4 -19.062 -14.047 1 94.81 131 THR B O 1
ATOM 2295 N N . LEU B 1 132 ? -2.012 -20.328 -12.25 1 92 132 LEU B N 1
ATOM 2296 C CA . LEU B 1 132 ? -0.89 -21.031 -12.859 1 92 132 LEU B CA 1
ATOM 2297 C C . LEU B 1 132 ? -1.319 -21.719 -14.156 1 92 132 LEU B C 1
ATOM 2299 O O . LEU B 1 132 ? -0.591 -21.688 -15.148 1 92 132 LEU B O 1
ATOM 2303 N N . SER B 1 133 ? -2.469 -22.344 -14.211 1 90.88 133 SER B N 1
ATOM 2304 C CA . SER B 1 133 ? -2.943 -23.078 -15.375 1 90.88 133 SER B CA 1
ATOM 2305 C C . SER B 1 133 ? -3.25 -22.141 -16.531 1 90.88 133 SER B C 1
ATOM 2307 O O . SER B 1 133 ? -3.402 -22.594 -17.672 1 90.88 133 SER B O 1
ATOM 2309 N N . LEU B 1 134 ? -3.33 -20.922 -16.312 1 93.25 134 LEU B N 1
ATOM 2310 C CA . LEU B 1 134 ? -3.551 -19.906 -17.328 1 93.25 134 LEU B CA 1
ATOM 2311 C C . LEU B 1 134 ? -2.316 -19.016 -17.5 1 93.25 134 LEU B C 1
ATOM 2313 O O . LEU B 1 134 ? -2.434 -17.812 -17.656 1 93.25 134 LEU B O 1
ATOM 2317 N N . ASP B 1 135 ? -1.169 -19.594 -17.297 1 92.12 135 ASP B N 1
ATOM 2318 C CA . ASP B 1 135 ? 0.113 -18.922 -17.484 1 92.12 135 ASP B CA 1
ATOM 2319 C C . ASP B 1 135 ? 0.296 -17.812 -16.453 1 92.12 135 ASP B C 1
ATOM 2321 O O . ASP B 1 135 ? 0.865 -16.766 -16.75 1 92.12 135 ASP B O 1
ATOM 2325 N N . MET B 1 136 ? -0.31 -17.922 -15.367 1 95.38 136 MET B N 1
ATOM 2326 C CA . MET B 1 136 ? -0.234 -16.984 -14.258 1 95.38 136 MET B CA 1
ATOM 2327 C C . MET B 1 136 ? -0.824 -15.633 -14.648 1 95.38 136 MET B C 1
ATOM 2329 O O . MET B 1 136 ? -0.453 -14.602 -14.086 1 95.38 136 MET B O 1
ATOM 2333 N N . LYS B 1 137 ? -1.72 -15.641 -15.586 1 97.94 137 LYS B N 1
ATOM 2334 C CA . LYS B 1 137 ? -2.408 -14.398 -15.93 1 97.94 137 LYS B CA 1
ATOM 2335 C C . LYS B 1 137 ? -3.297 -13.93 -14.781 1 97.94 137 LYS B C 1
ATOM 2337 O O . LYS B 1 137 ? -3.695 -14.727 -13.93 1 97.94 137 LYS B O 1
ATOM 2342 N N . TRP B 1 138 ? -3.604 -12.609 -14.812 1 98.81 138 TRP B N 1
ATOM 2343 C CA . TRP B 1 138 ? -4.203 -11.977 -13.641 1 98.81 138 TRP B CA 1
ATOM 2344 C C . TRP B 1 138 ? -5.719 -11.922 -13.766 1 98.81 138 TRP B C 1
ATOM 2346 O O . TRP B 1 138 ? -6.254 -11.812 -14.875 1 98.81 138 TRP B O 1
ATOM 2356 N N . ASN B 1 139 ? -6.363 -12 -12.68 1 98.69 139 ASN B N 1
ATOM 2357 C CA . ASN B 1 139 ? -7.805 -11.844 -12.539 1 98.69 139 ASN B CA 1
ATOM 2358 C C . ASN B 1 139 ? -8.172 -11.188 -11.211 1 98.69 139 ASN B C 1
ATOM 2360 O O . ASN B 1 139 ? -7.551 -11.461 -10.18 1 98.69 139 ASN B O 1
ATOM 2364 N N . ASP B 1 140 ? -9.141 -10.234 -11.266 1 98.75 140 ASP B N 1
ATOM 2365 C CA . ASP B 1 140 ? -9.641 -9.688 -10.016 1 98.75 140 ASP B CA 1
ATOM 2366 C C . ASP B 1 140 ? -10.688 -10.609 -9.391 1 98.75 140 ASP B C 1
ATOM 2368 O O . ASP B 1 140 ? -11.461 -11.25 -10.102 1 98.75 140 ASP B O 1
ATOM 2372 N N . LEU B 1 141 ? -10.625 -10.68 -8.102 1 98.38 141 LEU B N 1
ATOM 2373 C CA . LEU B 1 141 ? -11.492 -11.578 -7.336 1 98.38 141 LEU B CA 1
ATOM 2374 C C . LEU B 1 141 ? -11.828 -10.977 -5.977 1 98.38 141 LEU B C 1
ATOM 2376 O O . LEU B 1 141 ? -11.289 -9.93 -5.602 1 98.38 141 LEU B O 1
ATOM 2380 N N . LEU B 1 142 ? -12.836 -11.586 -5.305 1 98.56 142 LEU B N 1
ATOM 2381 C CA . LEU B 1 142 ? -13.172 -11.203 -3.938 1 98.56 142 LEU B CA 1
ATOM 2382 C C . LEU B 1 142 ? -11.953 -11.305 -3.029 1 98.56 142 LEU B C 1
ATOM 2384 O O . LEU B 1 142 ? -11.297 -12.352 -2.975 1 98.56 142 LEU B O 1
ATOM 2388 N N . CYS B 1 143 ? -11.727 -10.258 -2.238 1 98.81 143 CYS B N 1
ATOM 2389 C CA . CYS B 1 143 ? -10.539 -10.18 -1.396 1 98.81 143 CYS B CA 1
ATOM 2390 C C . CYS B 1 143 ? -10.602 -11.195 -0.266 1 98.81 143 CYS B C 1
ATOM 2392 O O . CYS B 1 143 ? -9.578 -11.523 0.338 1 98.81 143 CYS B O 1
ATOM 2394 N N . SER B 1 144 ? -11.758 -11.68 0.002 1 98.44 144 SER B N 1
ATOM 2395 C CA . SER B 1 144 ? -11.969 -12.547 1.155 1 98.44 144 SER B CA 1
ATOM 2396 C C . SER B 1 144 ? -11.602 -13.992 0.834 1 98.44 144 SER B C 1
ATOM 2398 O O . SER B 1 144 ? -11.508 -14.836 1.733 1 98.44 144 SER B O 1
ATOM 2400 N N . GLN B 1 145 ? -11.43 -14.32 -0.476 1 98.19 145 GLN B N 1
ATOM 2401 C CA . GLN B 1 145 ? -10.969 -15.664 -0.807 1 98.19 145 GLN B CA 1
ATOM 2402 C C . GLN B 1 145 ? -9.586 -15.93 -0.21 1 98.19 145 GLN B C 1
ATOM 2404 O O . GLN B 1 145 ? -8.859 -14.992 0.131 1 98.19 145 GLN B O 1
ATOM 2409 N N . THR B 1 146 ? -9.352 -17.203 -0.003 1 98.19 146 THR B N 1
ATOM 2410 C CA . THR B 1 146 ? -8.055 -17.547 0.567 1 98.19 146 THR B CA 1
ATOM 2411 C C . THR B 1 146 ? -7.199 -18.297 -0.454 1 98.19 146 THR B C 1
ATOM 2413 O O . THR B 1 146 ? -7.676 -19.219 -1.112 1 98.19 146 THR B O 1
ATOM 2416 N N . PHE B 1 147 ? -5.957 -17.797 -0.673 1 97.38 147 PHE B N 1
ATOM 2417 C CA . PHE B 1 147 ? -5.008 -18.391 -1.605 1 97.38 147 PHE B CA 1
ATOM 2418 C C . PHE B 1 147 ? -3.596 -18.359 -1.036 1 97.38 147 PHE B C 1
ATOM 2420 O O . PHE B 1 147 ? -3.334 -17.656 -0.053 1 97.38 147 PHE B O 1
ATOM 2427 N N . ALA B 1 148 ? -2.736 -19.25 -1.632 1 97.38 148 ALA B N 1
ATOM 2428 C CA . ALA B 1 148 ? -1.297 -19.047 -1.481 1 97.38 148 ALA B CA 1
ATOM 2429 C C . ALA B 1 148 ? -0.861 -17.719 -2.09 1 97.38 148 ALA B C 1
ATOM 2431 O O . ALA B 1 148 ? -1.661 -17.031 -2.725 1 97.38 148 ALA B O 1
ATOM 2432 N N . PHE B 1 149 ? 0.395 -17.359 -1.821 1 97.94 149 PHE B N 1
ATOM 2433 C CA . PHE B 1 149 ? 0.802 -16.031 -2.275 1 97.94 149 PHE B CA 1
ATOM 2434 C C . PHE B 1 149 ? 2.32 -15.93 -2.348 1 97.94 149 PHE B C 1
ATOM 2436 O O . PHE B 1 149 ? 3.031 -16.844 -1.916 1 97.94 149 PHE B O 1
ATOM 2443 N N . VAL B 1 150 ? 2.732 -14.875 -3.021 1 98.44 150 VAL B N 1
ATOM 2444 C CA . VAL B 1 150 ? 4.152 -14.578 -3.16 1 98.44 150 VAL B CA 1
ATOM 2445 C C . VAL B 1 150 ? 4.469 -13.242 -2.488 1 98.44 150 VAL B C 1
ATOM 2447 O O . VAL B 1 150 ? 3.789 -12.242 -2.73 1 98.44 150 VAL B O 1
ATOM 2450 N N . CYS B 1 151 ? 5.449 -13.273 -1.611 1 98.69 151 CYS B N 1
ATOM 2451 C CA . CYS B 1 151 ? 6.023 -12.062 -1.029 1 98.69 151 CYS B CA 1
ATOM 2452 C C . CYS B 1 151 ? 7.277 -11.633 -1.782 1 98.69 151 CYS B C 1
ATOM 2454 O O . CYS B 1 151 ? 7.996 -12.477 -2.324 1 98.69 151 CYS B O 1
ATOM 2456 N N . ALA B 1 152 ? 7.5 -10.32 -1.771 1 98.19 152 ALA B N 1
ATOM 2457 C CA . ALA B 1 152 ? 8.727 -9.82 -2.381 1 98.19 152 ALA B CA 1
ATOM 2458 C C . ALA B 1 152 ? 9.273 -8.617 -1.61 1 98.19 152 ALA B C 1
ATOM 2460 O O . ALA B 1 152 ? 8.508 -7.793 -1.116 1 98.19 152 ALA B O 1
ATOM 2461 N N . SER B 1 153 ? 10.578 -8.57 -1.547 1 96.06 153 SER B N 1
ATOM 2462 C CA . SER B 1 153 ? 11.219 -7.41 -0.936 1 96.06 153 SER B CA 1
ATOM 2463 C C . SER B 1 153 ? 11.023 -6.16 -1.786 1 96.06 153 SER B C 1
ATOM 2465 O O . SER B 1 153 ? 10.617 -6.25 -2.947 1 96.06 153 SER B O 1
ATOM 2467 N N . HIS B 1 154 ? 11.172 -4.988 -1.1 1 89.81 154 HIS B N 1
ATOM 2468 C CA . HIS B 1 154 ? 10.977 -3.721 -1.792 1 89.81 154 HIS B CA 1
ATOM 2469 C C . HIS B 1 154 ? 12.008 -3.535 -2.9 1 89.81 154 HIS B C 1
ATOM 2471 O O . HIS B 1 154 ? 13.141 -4.016 -2.789 1 89.81 154 HIS B O 1
ATOM 2477 N N . PRO B 1 155 ? 11.484 -2.943 -3.939 1 73.38 155 PRO B N 1
ATOM 2478 C CA . PRO B 1 155 ? 12.492 -2.656 -4.969 1 73.38 155 PRO B CA 1
ATOM 2479 C C . PRO B 1 155 ? 13.648 -1.811 -4.441 1 73.38 155 PRO B C 1
ATOM 2481 O O . PRO B 1 155 ? 13.461 -0.999 -3.531 1 73.38 155 PRO B O 1
ATOM 2484 N N . ILE B 1 156 ? 14.789 -2.359 -4.598 1 56.62 156 ILE B N 1
ATOM 2485 C CA . ILE B 1 156 ? 16 -1.735 -4.102 1 56.62 156 ILE B CA 1
ATOM 2486 C C . ILE B 1 156 ? 15.984 -0.24 -4.41 1 56.62 156 ILE B C 1
ATOM 2488 O O . ILE B 1 156 ? 15.508 0.175 -5.469 1 56.62 156 ILE B O 1
ATOM 2492 N N . CYS B 1 157 ? 16.016 0.568 -3.221 1 53.03 157 CYS B N 1
ATOM 2493 C CA . CYS B 1 157 ? 16.188 2.016 -3.312 1 53.03 157 CYS B CA 1
ATOM 2494 C C . CYS B 1 157 ? 17.156 2.387 -4.418 1 53.03 157 CYS B C 1
ATOM 2496 O O . CYS B 1 157 ? 18.281 1.865 -4.465 1 53.03 157 CYS B O 1
ATOM 2498 N N . PRO B 1 158 ? 16.641 2.969 -5.516 1 43.22 158 PRO B N 1
ATOM 2499 C CA . PRO B 1 158 ? 17.625 3.297 -6.551 1 43.22 158 PRO B CA 1
ATOM 2500 C C . PRO B 1 158 ? 18.891 3.943 -5.98 1 43.22 158 PRO B C 1
ATOM 2502 O O . PRO B 1 158 ? 18.844 4.566 -4.914 1 43.22 158 PRO B O 1
#

Nearest PDB structures (foldseek):
  1wmy-assembly1_A  TM=9.703E-01  e=6.324E-12  Pseudocnus echinatus
  7jud-assembly2_B  TM=9.193E-01  e=1.097E-10  Homo sapiens
  7juf-assembly2_B  TM=9.014E-01  e=7.296E-11  Homo sapiens
  7juc-assembly1_A  TM=9.266E-01  e=2.478E-10  Homo sapiens
  7l62-assembly1_A  TM=9.030E-01  e=2.081E-10  Homo sapiens